Protein AF-0000000084980833 (afdb_homodimer)

Foldseek 3Di:
DEAEEEEEEACVFVVLVVVLCVVPNDDPRYHYYHPPNDVPDPLLVVVVVVVVVDDLPYAYEYEYEAPPDPNLVSVVVCVVPDVYHYDYNDHNQLVNQCVVPVVDDPVVSNVVSVVRRVVPDDDVVPVPPPVVPPPPD/DEAEEEEEEACVFVVLVVVLCVVPNDDPRYHYYYPPNDVPDDLLVVVVVVVVVDDLPYAYEYEYEAPPDPNLVSVVVCVVPDVYHYDYNDHNQLVNQCVVPVVDDPVVSNVVSVVRRVVPDDDVVPVPPPVPPPPPD

Radius of gyration: 18.12 Å; Cα contacts (8 Å, |Δi|>4): 501; chains: 2; bounding box: 42×53×38 Å

InterPro domains:
  IPR004701 Phosphotransferase system, mannose-type IIA component [PF03610] (3-111)
  IPR004701 Phosphotransferase system, mannose-type IIA component [PS51096] (1-121)
  IPR033887 PTS system mannose/sorbose specific IIA subunit [cd00006] (2-90)
  IPR036662 Phosphotransferase system, mannose-type IIA component superfamily [G3DSA:3.40.50.510] (1-136)
  IPR036662 Phosphotransferase system, mannose-type IIA component superfamily [SSF53062] (1-126)
  IPR051471 Bacterial PTS system sugar-specific components [PTHR33799] (1-129)

Solvent-accessible surface area (backbone atoms only — not comparable to full-atom values): 14495 Å² total; per-residue (Å²): 94,66,37,36,38,31,31,18,45,24,36,26,17,53,8,46,45,38,26,45,29,72,74,72,40,88,56,92,50,56,43,66,40,56,32,73,74,46,92,81,60,58,61,63,58,52,52,50,53,56,61,67,70,50,60,90,76,40,45,40,39,35,36,19,38,40,73,61,27,70,64,38,46,53,51,60,72,37,50,83,80,39,86,50,43,41,35,24,22,47,30,51,45,25,54,49,44,42,64,78,43,59,83,47,58,66,70,59,37,51,54,50,18,51,50,48,26,43,66,35,49,36,60,54,77,71,52,61,81,65,66,74,63,80,58,76,103,93,66,37,38,40,31,33,17,45,24,36,27,18,54,8,47,46,38,26,45,32,72,74,71,40,87,56,92,49,56,44,65,40,56,32,73,74,46,92,79,61,58,62,63,59,52,51,50,53,57,60,67,69,52,60,90,76,40,46,40,40,36,36,21,39,40,75,62,29,70,64,38,46,52,50,61,71,38,50,83,80,40,87,52,44,40,35,24,22,46,30,51,46,26,54,51,43,42,65,78,43,60,84,48,60,68,70,60,37,52,54,51,18,50,51,49,27,41,66,35,49,37,60,55,76,71,52,63,81,64,68,72,62,79,57,75,103

Organism: NCBI:txid883114

Structure (mmCIF, N/CA/C/O backbone):
data_AF-0000000084980833-model_v1
#
loop_
_entity.id
_entity.type
_entity.pdbx_description
1 polymer 'PTS EIIA type-4 domain-containing protein'
#
loop_
_atom_site.group_PDB
_atom_site.id
_atom_site.type_symbol
_atom_site.label_atom_id
_atom_site.label_alt_id
_atom_site.label_comp_id
_atom_site.label_asym_id
_atom_site.label_entity_id
_atom_site.label_seq_id
_atom_site.pdbx_PDB_ins_code
_atom_site.Cartn_x
_atom_site.Cartn_y
_atom_site.Cartn_z
_atom_site.occupancy
_atom_site.B_iso_or_equiv
_atom_site.auth_seq_id
_atom_site.auth_comp_id
_atom_site.auth_asym_id
_atom_site.auth_atom_id
_atom_site.pdbx_PDB_model_num
ATOM 1 N N . MET A 1 1 ? -9.047 21.422 10.906 1 94.31 1 MET A N 1
ATOM 2 C CA . MET A 1 1 ? -9.438 20.219 10.18 1 94.31 1 MET A CA 1
ATOM 3 C C . MET A 1 1 ? -8.219 19.375 9.852 1 94.31 1 MET A C 1
ATOM 5 O O . MET A 1 1 ? -7.078 19.844 9.945 1 94.31 1 MET A O 1
ATOM 9 N N . LYS A 1 2 ? -8.438 18.156 9.609 1 98.31 2 LYS A N 1
ATOM 10 C CA . LYS A 1 2 ? -7.305 17.297 9.273 1 98.31 2 LYS A CA 1
ATOM 11 C C . LYS A 1 2 ? -7.141 17.156 7.762 1 98.31 2 LYS A C 1
ATOM 13 O O . LYS A 1 2 ? -8.133 17.109 7.031 1 98.31 2 LYS A O 1
ATOM 18 N N . LYS A 1 3 ? -5.898 17.141 7.312 1 98.69 3 LYS A N 1
ATOM 19 C CA . LYS A 1 3 ? -5.504 16.906 5.926 1 98.69 3 LYS A CA 1
ATOM 20 C C . LYS A 1 3 ? -4.59 15.695 5.801 1 98.69 3 LYS A C 1
ATOM 22 O O . LYS A 1 3 ? -3.76 15.445 6.676 1 98.69 3 LYS A O 1
ATOM 27 N N . ILE A 1 4 ? -4.793 15 4.762 1 98.88 4 ILE A N 1
ATOM 28 C CA . ILE A 1 4 ? -3.939 13.852 4.477 1 98.88 4 ILE A CA 1
ATOM 29 C C . ILE A 1 4 ? -3.135 14.109 3.203 1 98.88 4 ILE A C 1
ATOM 31 O O . ILE A 1 4 ? -3.691 14.531 2.184 1 98.88 4 ILE A O 1
ATOM 35 N N . VAL A 1 5 ? -1.855 13.969 3.32 1 98.88 5 VAL A N 1
ATOM 36 C CA . VAL A 1 5 ? -0.983 14.016 2.15 1 98.88 5 VAL A CA 1
ATOM 37 C C . VAL A 1 5 ? -0.411 12.625 1.882 1 98.88 5 VAL A C 1
ATOM 39 O O . VAL A 1 5 ? 0.317 12.078 2.711 1 98.88 5 VAL A O 1
ATOM 42 N N . LEU A 1 6 ? -0.76 12.062 0.829 1 98.94 6 LEU A N 1
ATOM 43 C CA . LEU A 1 6 ? -0.255 10.773 0.365 1 98.94 6 LEU A CA 1
ATOM 44 C C . LEU A 1 6 ? 0.852 10.969 -0.667 1 98.94 6 LEU A C 1
ATOM 46 O O . LEU A 1 6 ? 0.655 11.648 -1.676 1 98.94 6 LEU A O 1
ATOM 50 N N . ALA A 1 7 ? 2.041 10.398 -0.383 1 98.94 7 ALA A N 1
ATOM 51 C CA . ALA A 1 7 ? 3.18 10.609 -1.274 1 98.94 7 ALA A CA 1
ATOM 52 C C . ALA A 1 7 ? 3.998 9.328 -1.426 1 98.94 7 ALA A C 1
ATOM 54 O O . ALA A 1 7 ? 4.152 8.562 -0.469 1 98.94 7 ALA A O 1
ATOM 55 N N . GLY A 1 8 ? 4.539 9.062 -2.531 1 98.69 8 GLY A N 1
ATOM 56 C CA . GLY A 1 8 ? 5.402 7.922 -2.801 1 98.69 8 GLY A CA 1
ATOM 57 C C . GLY A 1 8 ? 5.988 7.938 -4.199 1 98.69 8 GLY A C 1
ATOM 58 O O . GLY A 1 8 ? 5.621 8.773 -5.023 1 98.69 8 GLY A O 1
ATOM 59 N N . HIS A 1 9 ? 6.934 7.059 -4.508 1 98.69 9 HIS A N 1
ATOM 60 C CA . HIS A 1 9 ? 7.559 6.949 -5.82 1 98.69 9 HIS A CA 1
ATOM 61 C C . HIS A 1 9 ? 6.531 6.582 -6.887 1 98.69 9 HIS A C 1
ATOM 63 O O . HIS A 1 9 ? 5.539 5.906 -6.594 1 98.69 9 HIS A O 1
ATOM 69 N N . GLY A 1 10 ? 6.828 7.023 -8.117 1 98.44 10 GLY A N 1
ATOM 70 C CA . GLY A 1 10 ? 5.934 6.668 -9.211 1 98.44 10 GLY A CA 1
ATOM 71 C C . GLY A 1 10 ? 4.504 7.129 -8.984 1 98.44 10 GLY A C 1
ATOM 72 O O . GLY A 1 10 ? 4.266 8.281 -8.609 1 98.44 10 GLY A O 1
ATOM 73 N N . ASN A 1 11 ? 3.566 6.18 -9.281 1 98.75 11 ASN A N 1
ATOM 74 C CA . ASN A 1 11 ? 2.152 6.496 -9.102 1 98.75 11 ASN A CA 1
ATOM 75 C C . ASN A 1 11 ? 1.587 5.844 -7.84 1 98.75 11 ASN A C 1
ATOM 77 O O . ASN A 1 11 ? 0.416 5.465 -7.809 1 98.75 11 ASN A O 1
ATOM 81 N N . PHE A 1 12 ? 2.457 5.68 -6.867 1 98.88 12 PHE A N 1
ATOM 82 C CA . PHE A 1 12 ? 2.047 5.082 -5.602 1 98.88 12 PHE A CA 1
ATOM 83 C C . PHE A 1 12 ? 0.874 5.844 -4.996 1 98.88 12 PHE A C 1
ATOM 85 O O . PHE A 1 12 ? -0.145 5.246 -4.641 1 98.88 12 PHE A O 1
ATOM 92 N N . ALA A 1 13 ? 1.004 7.172 -4.914 1 98.94 13 ALA A N 1
ATOM 93 C CA . ALA A 1 13 ? 0.028 7.992 -4.199 1 98.94 13 ALA A CA 1
ATOM 94 C C . ALA A 1 13 ? -1.311 8.016 -4.934 1 98.94 13 ALA A C 1
ATOM 96 O O . ALA A 1 13 ? -2.344 7.664 -4.359 1 98.94 13 ALA A O 1
ATOM 97 N N . SER A 1 14 ? -1.261 8.344 -6.207 1 98.88 14 SER A N 1
ATOM 98 C CA . SER A 1 14 ? -2.502 8.422 -6.973 1 98.88 14 SER A CA 1
ATOM 99 C C . SER A 1 14 ? -3.139 7.051 -7.141 1 98.88 14 SER A C 1
ATOM 101 O O . SER A 1 14 ? -4.363 6.93 -7.18 1 98.88 14 SER A O 1
ATOM 103 N N . GLY A 1 15 ? -2.297 5.984 -7.266 1 98.88 15 GLY A N 1
ATOM 104 C CA . GLY A 1 15 ? -2.82 4.629 -7.352 1 98.88 15 GLY A CA 1
ATOM 105 C C . GLY A 1 15 ? -3.564 4.199 -6.102 1 98.88 15 GLY A C 1
ATOM 106 O O . GLY A 1 15 ? -4.684 3.691 -6.184 1 98.88 15 GLY A O 1
ATOM 107 N N . LEU A 1 16 ? -2.941 4.398 -4.977 1 98.94 16 LEU A N 1
ATOM 108 C CA . LEU A 1 16 ? -3.576 4.039 -3.713 1 98.94 16 LEU A CA 1
ATOM 109 C C . LEU A 1 16 ? -4.863 4.828 -3.506 1 98.94 16 LEU A C 1
ATOM 111 O O . LEU A 1 16 ? -5.887 4.266 -3.109 1 98.94 16 LEU A O 1
ATOM 115 N N . TYR A 1 17 ? -4.84 6.109 -3.836 1 98.94 17 TYR A N 1
ATOM 116 C CA . TYR A 1 17 ? -6.023 6.938 -3.641 1 98.94 17 TYR A CA 1
ATOM 117 C C . TYR A 1 17 ? -7.137 6.539 -4.602 1 98.94 17 TYR A C 1
ATOM 119 O O . TYR A 1 17 ? -8.32 6.598 -4.254 1 98.94 17 TYR A O 1
ATOM 127 N N . SER A 1 18 ? -6.766 6.148 -5.793 1 98.81 18 SER A N 1
ATOM 128 C CA . SER A 1 18 ? -7.793 5.715 -6.738 1 98.81 18 SER A CA 1
ATOM 129 C C . SER A 1 18 ? -8.617 4.562 -6.172 1 98.81 18 SER A C 1
ATOM 131 O O . SER A 1 18 ? -9.82 4.469 -6.422 1 98.81 18 SER A O 1
ATOM 133 N N . SER A 1 19 ? -7.988 3.633 -5.418 1 98.56 19 SER A N 1
ATOM 134 C CA . SER A 1 19 ? -8.703 2.549 -4.75 1 98.56 19 SER A CA 1
ATOM 135 C C . SER A 1 19 ? -9.648 3.088 -3.684 1 98.56 19 SER A C 1
ATOM 137 O O . SER A 1 19 ? -10.82 2.713 -3.641 1 98.56 19 SER A O 1
ATOM 139 N N . ALA A 1 20 ? -9.125 4 -2.883 1 98.75 20 ALA A N 1
ATOM 140 C CA . ALA A 1 20 ? -9.938 4.594 -1.829 1 98.75 20 ALA A CA 1
ATOM 141 C C . ALA A 1 20 ? -11.141 5.332 -2.414 1 98.75 20 ALA A C 1
ATOM 143 O O . ALA A 1 20 ? -12.242 5.281 -1.858 1 98.75 20 ALA A O 1
ATOM 144 N N . LYS A 1 21 ? -10.898 5.992 -3.535 1 98.56 21 LYS A N 1
ATOM 145 C CA . LYS A 1 21 ? -11.953 6.766 -4.188 1 98.56 21 LYS A CA 1
ATOM 146 C C . LYS A 1 21 ? -13.078 5.855 -4.672 1 98.56 21 LYS A C 1
ATOM 148 O O . LYS A 1 21 ? -14.25 6.207 -4.574 1 98.56 21 LYS A O 1
ATOM 153 N N . ILE A 1 22 ? -12.766 4.738 -5.191 1 97.75 22 ILE A N 1
ATOM 154 C CA . ILE A 1 22 ? -13.766 3.773 -5.641 1 97.75 22 ILE A CA 1
ATOM 155 C C . ILE A 1 22 ? -14.562 3.266 -4.445 1 97.75 22 ILE A C 1
ATOM 157 O O . ILE A 1 22 ? -15.781 3.104 -4.531 1 97.75 22 ILE A O 1
ATOM 161 N N . ILE A 1 23 ? -13.867 3.096 -3.352 1 97.5 23 ILE A N 1
ATOM 162 C CA . ILE A 1 23 ? -14.469 2.461 -2.186 1 97.5 23 ILE A CA 1
ATOM 163 C C . ILE A 1 23 ? -15.273 3.49 -1.396 1 97.5 23 ILE A C 1
ATOM 165 O O . ILE A 1 23 ? -16.391 3.203 -0.944 1 97.5 23 ILE A O 1
ATOM 169 N N . LEU A 1 24 ? -14.742 4.727 -1.257 1 98.19 24 LEU A N 1
ATOM 170 C CA . LEU A 1 24 ? -15.305 5.684 -0.31 1 98.19 24 LEU A CA 1
ATOM 171 C C . LEU A 1 24 ? -15.797 6.934 -1.028 1 98.19 24 LEU A C 1
ATOM 173 O O . LEU A 1 24 ? -16.469 7.773 -0.431 1 98.19 24 LEU A O 1
ATOM 177 N N . GLY A 1 25 ? -15.477 7.07 -2.258 1 98.25 25 GLY A N 1
ATOM 178 C CA . GLY A 1 25 ? -15.734 8.328 -2.936 1 98.25 25 GLY A CA 1
ATOM 179 C C . GLY A 1 25 ? -14.617 9.344 -2.764 1 98.25 25 GLY A C 1
ATOM 180 O O . GLY A 1 25 ? -13.672 9.102 -2.016 1 98.25 25 GLY A O 1
ATOM 181 N N . GLU A 1 26 ? -14.781 10.445 -3.465 1 98.25 26 GLU A N 1
ATOM 182 C CA . GLU A 1 26 ? -13.773 11.5 -3.428 1 98.25 26 GLU A CA 1
ATOM 183 C C . GLU A 1 26 ? -13.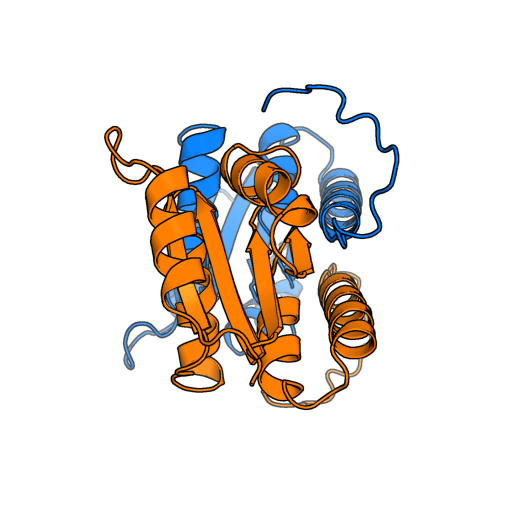688 12.133 -2.041 1 98.25 26 GLU A C 1
ATOM 185 O O . GLU A 1 26 ? -14.711 12.383 -1.4 1 98.25 26 GLU A O 1
ATOM 190 N N . GLN A 1 27 ? -12.484 12.344 -1.598 1 98.19 27 GLN A N 1
ATOM 191 C CA . GLN A 1 27 ? -12.211 13.023 -0.333 1 98.19 27 GLN A CA 1
ATOM 192 C C . GLN A 1 27 ? -11.422 14.305 -0.556 1 98.19 27 GLN A C 1
ATOM 194 O O . GLN A 1 27 ? -10.242 14.258 -0.905 1 98.19 27 GLN A O 1
ATOM 199 N N . ASN A 1 28 ? -11.945 15.422 -0.208 1 97.44 28 ASN A N 1
ATOM 200 C CA . ASN A 1 28 ? -11.336 16.703 -0.533 1 97.44 28 ASN A CA 1
ATOM 201 C C . ASN A 1 2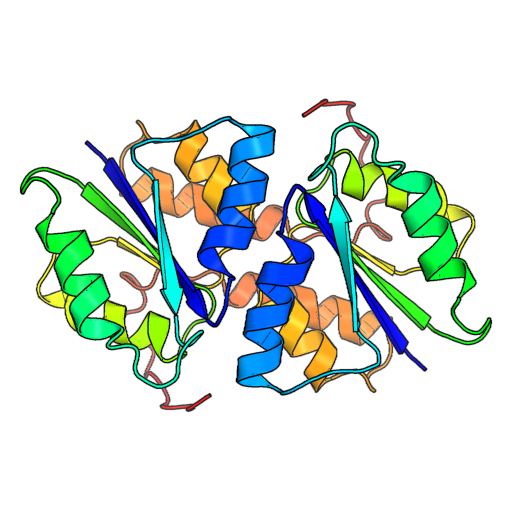8 ? -10.164 17.031 0.39 1 97.44 28 ASN A C 1
ATOM 203 O O . ASN A 1 28 ? -9.383 17.938 0.12 1 97.44 28 ASN A O 1
ATOM 207 N N . PHE A 1 29 ? -10.062 16.297 1.467 1 98.5 29 PHE A N 1
ATOM 208 C CA . PHE A 1 29 ? -8.992 16.578 2.418 1 98.5 29 PHE A CA 1
ATOM 209 C C . PHE A 1 29 ? -7.805 15.656 2.184 1 98.5 29 PHE A C 1
ATOM 211 O O . PHE A 1 29 ? -6.879 15.602 2.998 1 98.5 29 PHE A O 1
ATOM 218 N N . VAL A 1 30 ? -7.785 14.906 1.048 1 98.81 30 VAL A N 1
ATOM 219 C CA . VAL A 1 30 ? -6.668 14.039 0.673 1 98.81 30 VAL A CA 1
ATOM 220 C C . VAL A 1 30 ? -5.949 14.625 -0.542 1 98.81 30 VAL A C 1
ATOM 222 O O . VAL A 1 30 ? -6.578 14.914 -1.564 1 98.81 30 VAL A O 1
ATOM 225 N N . SER A 1 31 ? -4.656 14.844 -0.412 1 98.81 31 SER A N 1
ATOM 226 C CA . SER A 1 31 ? -3.789 15.25 -1.513 1 98.81 31 SER A CA 1
ATOM 227 C C . SER A 1 31 ? -2.803 14.148 -1.874 1 98.81 31 SER A C 1
ATOM 229 O O . SER A 1 31 ? -2.279 13.461 -0.992 1 98.81 31 SER A O 1
ATOM 231 N N . CYS A 1 32 ? -2.557 14.023 -3.125 1 98.88 32 CYS A N 1
ATOM 232 C CA . CYS A 1 32 ? -1.624 13.016 -3.604 1 98.88 32 CYS A CA 1
ATOM 233 C C . CYS A 1 32 ? -0.403 13.656 -4.25 1 98.88 32 CYS A C 1
ATOM 235 O O . CYS A 1 32 ? -0.528 14.648 -4.973 1 98.88 32 CYS A O 1
ATOM 237 N N . LEU A 1 33 ? 0.729 13.109 -3.961 1 98.81 33 LEU A N 1
ATOM 238 C CA . LEU A 1 33 ? 1.976 13.516 -4.605 1 98.81 33 LEU A CA 1
ATOM 239 C C . LEU A 1 33 ? 2.713 12.305 -5.168 1 98.81 33 LEU A C 1
ATOM 241 O O . LEU A 1 33 ? 3.361 11.562 -4.422 1 98.81 33 LEU A O 1
ATOM 245 N N . ASP A 1 34 ? 2.635 12.109 -6.473 1 98.75 34 ASP A N 1
ATOM 246 C CA . ASP A 1 34 ? 3.434 11.109 -7.18 1 98.75 34 ASP A CA 1
ATOM 247 C C . ASP A 1 34 ? 4.852 11.617 -7.426 1 98.75 34 ASP A C 1
ATOM 249 O O . ASP A 1 34 ? 5.043 12.688 -8.008 1 98.75 34 ASP A O 1
ATOM 253 N N . CYS A 1 35 ? 5.859 10.867 -7.02 1 98.56 35 CYS A N 1
ATOM 254 C CA . CYS A 1 35 ? 7.223 11.383 -7.012 1 98.56 35 CYS A CA 1
ATOM 255 C C . CYS A 1 35 ? 8.094 10.641 -8.016 1 98.56 35 CYS A C 1
ATOM 257 O O . CYS A 1 35 ? 7.949 9.43 -8.195 1 98.56 35 CYS A O 1
ATOM 259 N N . TYR A 1 36 ? 8.938 11.383 -8.695 1 97.5 36 TYR A N 1
ATOM 260 C CA . TYR A 1 36 ? 9.992 10.891 -9.57 1 97.5 36 TYR A CA 1
ATOM 261 C C . TYR A 1 36 ? 9.398 10.203 -10.797 1 97.5 36 TYR A C 1
ATOM 263 O O . TYR A 1 36 ? 9.969 9.234 -11.312 1 97.5 36 TYR A O 1
ATOM 271 N N . VAL A 1 37 ? 8.211 10.586 -11.133 1 96.25 37 VAL A N 1
ATOM 272 C CA . VAL A 1 37 ? 7.629 10.156 -12.398 1 96.25 37 VAL A CA 1
ATOM 273 C C . VAL A 1 37 ? 8.375 10.797 -13.562 1 96.25 37 VAL A C 1
ATOM 275 O O . VAL A 1 37 ? 8.5 10.203 -14.641 1 96.25 37 VAL A O 1
ATOM 278 N N . ASN A 1 38 ? 8.82 12.031 -13.25 1 90.94 38 ASN A N 1
ATOM 279 C CA . ASN A 1 38 ? 9.711 12.758 -14.148 1 90.94 38 ASN A CA 1
ATOM 280 C C . ASN A 1 38 ? 11.023 13.117 -13.469 1 90.94 38 ASN A C 1
ATOM 282 O O . ASN A 1 38 ? 11.047 13.438 -12.281 1 90.94 38 ASN A O 1
ATOM 286 N N . GLN A 1 39 ? 12.109 13.008 -14.188 1 84.94 39 GLN A N 1
ATOM 287 C CA . GLN A 1 39 ? 13.445 13.195 -13.648 1 84.94 39 GLN A CA 1
ATOM 288 C C . GLN A 1 39 ? 13.641 14.625 -13.141 1 84.94 39 GLN A C 1
ATOM 290 O O . GLN A 1 39 ? 14.438 14.867 -12.234 1 84.94 39 GLN A O 1
ATOM 295 N N . GLU A 1 40 ? 12.914 15.516 -13.531 1 92.62 40 GLU A N 1
ATOM 296 C CA . GLU A 1 40 ? 13.133 16.922 -13.203 1 92.62 40 GLU A CA 1
ATOM 297 C C . GLU A 1 40 ? 12.242 17.359 -12.047 1 92.62 40 GLU A C 1
ATOM 299 O O . GLU A 1 40 ? 12.297 18.516 -11.617 1 92.62 40 GLU A O 1
ATOM 304 N N . GLN A 1 41 ? 11.633 16.469 -11.531 1 96.31 41 GLN A N 1
ATOM 305 C CA . GLN A 1 41 ? 10.688 16.812 -10.477 1 96.31 41 GLN A CA 1
ATOM 306 C C . GLN A 1 41 ? 11.422 17.297 -9.227 1 96.31 41 GLN A C 1
ATOM 308 O O . GLN A 1 41 ? 12.391 16.672 -8.797 1 96.31 41 GLN A O 1
ATOM 313 N N . ASP A 1 42 ? 11.023 18.453 -8.641 1 97.25 42 ASP A N 1
ATOM 314 C CA . ASP A 1 42 ? 11.5 18.938 -7.348 1 97.25 42 ASP A CA 1
ATOM 315 C C . ASP A 1 42 ? 10.547 18.531 -6.223 1 97.25 42 ASP A C 1
ATOM 317 O O . ASP A 1 42 ? 9.672 19.312 -5.832 1 97.25 42 ASP A O 1
ATOM 321 N N . VAL A 1 43 ? 10.773 17.375 -5.699 1 97.56 43 VAL A N 1
ATOM 322 C CA . VAL A 1 43 ? 9.875 16.734 -4.742 1 97.56 43 VAL A CA 1
ATOM 323 C C . VAL A 1 43 ? 9.789 17.578 -3.473 1 97.56 43 VAL A C 1
ATOM 325 O O . VAL A 1 43 ? 8.695 17.812 -2.951 1 97.56 43 VAL A O 1
ATOM 328 N N . GLU A 1 44 ? 10.875 18.094 -2.971 1 96.81 44 GLU A N 1
ATOM 329 C CA . GLU A 1 44 ? 10.883 18.875 -1.743 1 96.81 44 GLU A CA 1
ATOM 330 C C . GLU A 1 44 ? 10.055 20.141 -1.896 1 96.81 44 GLU A C 1
ATOM 332 O O . GLU A 1 44 ? 9.297 20.516 -0.993 1 96.81 44 GLU A O 1
ATOM 337 N N . LYS A 1 45 ? 10.227 20.797 -3.025 1 97.19 45 LYS A N 1
ATOM 338 C CA . LYS A 1 45 ? 9.445 22.016 -3.283 1 97.19 45 LYS A CA 1
ATOM 339 C C . LYS A 1 45 ? 7.953 21.688 -3.355 1 97.19 45 LYS A C 1
ATOM 341 O O . LYS A 1 45 ? 7.129 22.438 -2.828 1 97.19 45 LYS A O 1
ATOM 346 N N . GLU A 1 46 ? 7.617 20.625 -4.02 1 98 46 GLU A N 1
ATOM 347 C CA . GLU A 1 46 ? 6.211 20.25 -4.156 1 98 46 GLU A CA 1
ATOM 348 C C . GLU A 1 46 ? 5.598 19.922 -2.799 1 98 46 GLU A C 1
ATOM 350 O O . GLU A 1 46 ? 4.441 20.266 -2.533 1 98 46 GLU A O 1
ATOM 355 N N . ILE A 1 47 ? 6.328 19.25 -1.957 1 98 47 ILE A N 1
ATOM 356 C CA . ILE A 1 47 ? 5.871 18.953 -0.601 1 98 47 ILE A CA 1
ATOM 357 C C . ILE A 1 47 ? 5.605 20.266 0.142 1 98 47 ILE A C 1
ATOM 359 O O . ILE A 1 47 ? 4.539 20.438 0.742 1 98 47 ILE A O 1
ATOM 363 N N . SER A 1 48 ? 6.586 21.188 0.058 1 96.38 48 SER A N 1
ATOM 364 C CA . SER A 1 48 ? 6.438 22.484 0.719 1 96.38 48 SER A CA 1
ATOM 365 C C . SER A 1 48 ? 5.199 23.219 0.218 1 96.38 48 SER A C 1
ATOM 367 O O . SER A 1 48 ? 4.441 23.781 1.011 1 96.38 48 SER A O 1
ATOM 369 N N . ASP A 1 49 ? 5.023 23.172 -1.117 1 97.81 49 ASP A N 1
ATOM 370 C CA . ASP A 1 49 ? 3.879 23.859 -1.719 1 97.81 49 ASP A CA 1
ATOM 371 C C . ASP A 1 49 ? 2.564 23.297 -1.18 1 97.81 49 ASP A C 1
ATOM 373 O O . ASP A 1 49 ? 1.644 24.047 -0.868 1 97.81 49 ASP A O 1
ATOM 377 N N . ILE A 1 50 ? 2.43 21.984 -1.034 1 98.06 50 ILE A N 1
ATOM 378 C CA . ILE A 1 50 ? 1.214 21.344 -0.543 1 98.06 50 ILE A CA 1
ATOM 379 C C . ILE A 1 50 ? 0.983 21.734 0.917 1 98.06 50 ILE A C 1
ATOM 381 O O . ILE A 1 50 ? -0.106 22.172 1.282 1 98.06 50 ILE A O 1
ATOM 385 N N . LEU A 1 51 ? 2.014 21.609 1.697 1 97.19 51 LEU A N 1
ATOM 386 C CA . LEU A 1 51 ? 1.884 21.875 3.127 1 97.19 51 LEU A CA 1
ATOM 387 C C . LEU A 1 51 ? 1.547 23.328 3.383 1 97.19 51 LEU A C 1
ATOM 389 O O . LEU A 1 51 ? 0.762 23.641 4.281 1 97.19 51 LEU A O 1
ATOM 393 N N . ASP A 1 52 ? 2.105 24.203 2.588 1 96.25 52 ASP A N 1
ATOM 394 C CA . ASP A 1 52 ? 1.9 25.641 2.758 1 96.25 52 ASP A CA 1
ATOM 395 C C . ASP A 1 52 ? 0.501 26.062 2.307 1 96.25 52 ASP A C 1
ATOM 397 O O . ASP A 1 52 ? 0.043 27.156 2.613 1 96.25 52 ASP A O 1
ATOM 401 N N . SER A 1 53 ? -0.105 25.203 1.534 1 97.31 53 SER A N 1
ATOM 402 C CA . SER A 1 53 ? -1.437 25.531 1.035 1 97.31 53 SER A CA 1
ATOM 403 C C . SER A 1 53 ? -2.502 25.281 2.096 1 97.31 53 SER A C 1
ATOM 405 O O . SER A 1 53 ? -3.646 25.719 1.949 1 97.31 53 SER A O 1
ATOM 407 N N . PHE A 1 54 ? -2.197 24.578 3.197 1 97.19 54 PHE A N 1
ATOM 408 C CA . PHE A 1 54 ? -3.158 24.266 4.25 1 97.19 54 PHE A CA 1
ATOM 409 C C . PHE A 1 54 ? -3.236 25.406 5.262 1 97.19 54 PHE A C 1
ATOM 411 O O . PHE A 1 54 ? -2.32 26.219 5.355 1 97.19 54 PHE A O 1
ATOM 418 N N . ASP A 1 55 ? -4.355 25.422 6.004 1 95.94 55 ASP A N 1
ATOM 419 C CA . ASP A 1 55 ? -4.516 26.422 7.059 1 95.94 55 ASP A CA 1
ATOM 420 C C . ASP A 1 55 ? -3.586 26.141 8.234 1 95.94 55 ASP A C 1
ATOM 422 O O . ASP A 1 55 ? -3.303 24.969 8.539 1 95.94 55 ASP A O 1
ATOM 426 N N . GLU A 1 56 ? -3.238 27.141 8.891 1 92.5 56 GLU A N 1
ATOM 427 C CA . GLU A 1 56 ? -2.311 27.016 10.016 1 92.5 56 GLU A CA 1
ATOM 428 C C . GLU A 1 56 ? -2.877 26.125 11.109 1 92.5 56 GLU A C 1
ATOM 430 O O . GLU A 1 56 ? -2.123 25.5 11.859 1 92.5 56 GLU A O 1
ATOM 435 N N . ASN A 1 57 ? -4.164 26.047 11.188 1 94.94 57 ASN A N 1
ATOM 436 C CA . ASN A 1 57 ? -4.793 25.297 12.266 1 94.94 57 ASN A CA 1
ATOM 437 C C . ASN A 1 57 ? -5.09 23.859 11.836 1 94.94 57 ASN A C 1
ATOM 439 O O . ASN A 1 57 ? -5.562 23.047 12.641 1 94.94 57 ASN A O 1
ATOM 443 N N . ASP A 1 58 ? -4.742 23.516 10.594 1 97.19 58 ASP A N 1
ATOM 444 C CA . ASP A 1 58 ? -4.965 22.141 10.133 1 97.19 58 ASP A CA 1
ATOM 445 C C . ASP A 1 58 ? -3.979 21.172 10.781 1 97.19 58 ASP A C 1
ATOM 447 O O . ASP A 1 58 ? -2.801 21.5 10.945 1 97.19 58 ASP A O 1
ATOM 451 N N . GLU A 1 59 ? -4.504 20.031 11.18 1 97.94 59 GLU A N 1
ATOM 452 C CA . GLU A 1 59 ? -3.637 18.906 11.508 1 97.94 59 GLU A CA 1
ATOM 453 C C . GLU A 1 59 ? -3.307 18.094 10.266 1 97.94 59 GLU A C 1
ATOM 455 O O . GLU A 1 59 ? -4.203 17.703 9.516 1 97.94 59 GLU A O 1
ATOM 460 N N . ILE A 1 60 ? -1.984 17.875 10.062 1 98.31 60 ILE A N 1
ATOM 461 C CA . ILE A 1 60 ? -1.565 17.281 8.797 1 98.31 60 ILE A CA 1
ATOM 462 C C . ILE A 1 60 ? -0.987 15.891 9.055 1 98.31 60 ILE A C 1
ATOM 464 O O . ILE A 1 60 ? -0.103 15.727 9.906 1 98.31 60 ILE A O 1
ATOM 468 N N . ILE A 1 61 ? -1.523 14.914 8.359 1 98.81 61 ILE A N 1
ATOM 469 C CA . ILE A 1 61 ? -1.002 13.555 8.367 1 98.81 61 ILE A CA 1
ATOM 470 C C . ILE A 1 61 ? -0.401 13.219 7.008 1 98.81 61 ILE A C 1
ATOM 472 O O . ILE A 1 61 ? -1.104 13.227 5.992 1 98.81 61 ILE A O 1
ATOM 476 N N . CYS A 1 62 ? 0.876 12.953 6.992 1 98.88 62 CYS A N 1
ATOM 477 C CA . CYS A 1 62 ? 1.579 12.57 5.77 1 98.88 62 CYS A CA 1
ATOM 478 C C . CYS A 1 62 ? 1.841 11.07 5.734 1 98.88 62 CYS A C 1
ATOM 480 O O . CYS A 1 62 ? 2.297 10.492 6.719 1 98.88 62 CYS A O 1
ATOM 482 N N . LEU A 1 63 ? 1.512 10.477 4.637 1 98.94 63 LEU A N 1
ATOM 483 C CA . LEU A 1 63 ? 1.656 9.047 4.391 1 98.94 63 LEU A CA 1
ATOM 484 C C . LEU A 1 63 ? 2.645 8.781 3.26 1 98.94 63 LEU A C 1
ATOM 486 O O . LEU A 1 63 ? 2.49 9.32 2.16 1 98.94 63 LEU A O 1
ATOM 490 N N . THR A 1 64 ? 3.668 7.914 3.537 1 98.88 64 THR A N 1
ATOM 491 C CA . THR A 1 64 ? 4.648 7.633 2.494 1 98.88 64 THR A CA 1
ATOM 492 C C . THR A 1 64 ? 4.758 6.133 2.242 1 98.88 64 THR A C 1
ATOM 494 O O . THR A 1 64 ? 4.211 5.328 3.002 1 98.88 64 THR A O 1
ATOM 497 N N . ASP A 1 65 ? 5.512 5.785 1.188 1 98.69 65 ASP A N 1
ATOM 498 C CA . ASP A 1 65 ? 5.547 4.41 0.696 1 98.69 65 ASP A CA 1
ATOM 499 C C . ASP A 1 65 ? 6.562 3.576 1.474 1 98.69 65 ASP A C 1
ATOM 501 O O . ASP A 1 65 ? 6.262 2.455 1.89 1 98.69 65 ASP A O 1
ATOM 505 N N . LEU A 1 66 ? 7.664 4.094 1.729 1 97 66 LEU A N 1
ATOM 506 C CA . LEU A 1 66 ? 8.703 3.273 2.344 1 97 66 LEU A CA 1
ATOM 507 C C . LEU A 1 66 ? 9.609 4.121 3.227 1 97 66 LEU A C 1
ATOM 509 O O . LEU A 1 66 ? 10 5.227 2.846 1 97 66 LEU A O 1
ATOM 513 N N . PHE A 1 67 ? 9.953 3.578 4.348 1 96.75 67 PHE A N 1
ATOM 514 C CA . PHE A 1 67 ? 10.891 4.227 5.258 1 96.75 67 PHE A CA 1
ATOM 515 C C . PHE A 1 67 ? 12.297 4.238 4.668 1 96.75 67 PHE A C 1
ATOM 517 O O . PHE A 1 67 ? 12.742 3.244 4.094 1 96.75 67 PHE A O 1
ATOM 524 N N . GLY A 1 68 ? 12.977 5.359 4.82 1 94.69 68 GLY A N 1
ATOM 525 C CA . GLY A 1 68 ? 14.336 5.473 4.332 1 94.69 68 GLY A CA 1
ATOM 526 C C . GLY A 1 68 ? 14.414 5.82 2.857 1 94.69 68 GLY A C 1
ATOM 527 O O . GLY A 1 68 ? 15.5 6.062 2.328 1 94.69 68 GLY A O 1
ATOM 528 N N . GLY A 1 69 ? 13.297 5.805 2.148 1 95.5 69 GLY A N 1
ATOM 529 C CA . GLY A 1 69 ? 13.266 6.281 0.773 1 95.5 69 GLY A CA 1
ATOM 530 C C . GLY A 1 69 ? 13.406 7.789 0.66 1 95.5 69 GLY A C 1
ATOM 531 O O . GLY A 1 69 ? 13.164 8.516 1.627 1 95.5 69 GLY A O 1
ATOM 532 N N . SER A 1 70 ? 13.672 8.234 -0.539 1 95.69 70 SER A N 1
ATOM 533 C CA . SER A 1 70 ? 13.883 9.656 -0.767 1 95.69 70 SER A CA 1
ATOM 534 C C . SER A 1 70 ? 12.633 10.469 -0.43 1 95.69 70 SER A C 1
ATOM 536 O O . SER A 1 70 ? 12.734 11.562 0.125 1 95.69 70 SER A O 1
ATOM 538 N N . VAL A 1 71 ? 11.516 9.961 -0.699 1 97.88 71 VAL A N 1
ATOM 539 C CA . VAL A 1 71 ? 10.258 10.656 -0.436 1 97.88 71 VAL A CA 1
ATOM 540 C C . VAL A 1 71 ? 10.047 10.789 1.07 1 97.88 71 VAL A C 1
ATOM 542 O O . VAL A 1 71 ? 9.781 11.883 1.571 1 97.88 71 VAL A O 1
ATOM 545 N N . ASN A 1 72 ? 10.133 9.664 1.775 1 97.81 72 ASN A N 1
ATOM 546 C CA . ASN A 1 72 ? 9.992 9.711 3.227 1 97.81 72 ASN A CA 1
ATOM 547 C C . ASN A 1 72 ? 11.023 10.641 3.857 1 97.81 72 ASN A C 1
ATOM 549 O O . ASN A 1 72 ? 10.703 11.406 4.766 1 97.81 72 ASN A O 1
ATOM 553 N N . ASN A 1 73 ? 12.242 10.578 3.34 1 96.62 73 ASN A N 1
ATOM 554 C CA . ASN A 1 73 ? 13.32 11.414 3.871 1 96.62 73 ASN A CA 1
ATOM 555 C C . ASN A 1 73 ? 13.016 12.898 3.691 1 96.62 73 ASN A C 1
ATOM 557 O O . ASN A 1 73 ? 13.383 13.719 4.539 1 96.62 73 ASN A O 1
ATOM 561 N N . ALA A 1 74 ? 12.445 13.219 2.604 1 96.94 74 ALA A N 1
ATOM 562 C CA . ALA A 1 74 ? 12.062 14.609 2.373 1 96.94 74 ALA A CA 1
ATOM 563 C C . ALA A 1 74 ? 11.102 15.102 3.453 1 96.94 74 ALA A C 1
ATOM 565 O O . ALA A 1 74 ? 11.219 16.234 3.934 1 96.94 74 ALA A O 1
ATOM 566 N N . PHE A 1 75 ? 10.141 14.281 3.883 1 97.5 75 PHE A N 1
ATOM 567 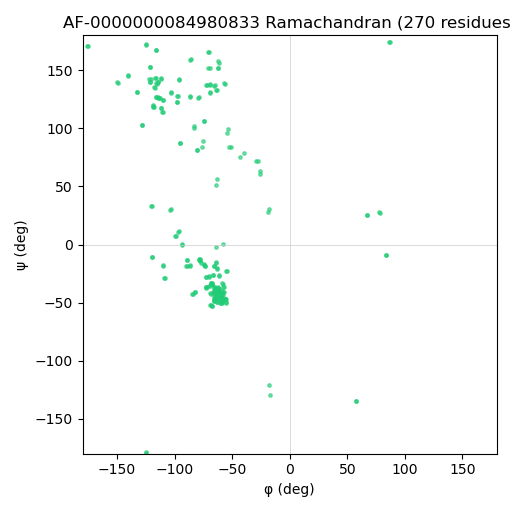C CA . PHE A 1 75 ? 9.211 14.641 4.945 1 97.5 75 PHE A CA 1
ATOM 568 C C . PHE A 1 75 ? 9.914 14.656 6.297 1 97.5 75 PHE A C 1
ATOM 570 O O . PHE A 1 75 ? 9.602 15.484 7.152 1 97.5 75 PHE A O 1
ATOM 577 N N . MET A 1 76 ? 10.844 13.711 6.477 1 95.81 76 MET A N 1
ATOM 578 C CA . MET A 1 76 ? 11.586 13.625 7.73 1 95.81 76 MET A CA 1
ATOM 579 C C . MET A 1 76 ? 12.32 14.938 8.016 1 95.81 76 MET A C 1
ATOM 581 O O . MET A 1 76 ? 12.461 15.328 9.172 1 95.81 76 MET A O 1
ATOM 585 N N . LYS A 1 77 ? 12.742 15.547 6.953 1 94.19 77 LYS A N 1
ATOM 586 C CA . LYS A 1 77 ? 13.461 16.812 7.094 1 94.19 77 LYS A CA 1
ATOM 587 C C . LYS A 1 77 ? 12.555 17.906 7.648 1 94.19 77 LYS A C 1
ATOM 589 O O . LYS A 1 77 ? 13.039 18.906 8.188 1 94.19 77 LYS A O 1
ATOM 594 N N . ILE A 1 78 ? 11.297 17.656 7.535 1 93.19 78 ILE A N 1
ATOM 595 C CA . ILE A 1 78 ? 10.383 18.75 7.832 1 93.19 78 ILE A CA 1
ATOM 596 C C . ILE A 1 78 ? 9.641 18.469 9.133 1 93.19 78 ILE A C 1
ATOM 598 O O . ILE A 1 78 ? 8.992 19.359 9.695 1 93.19 78 ILE A O 1
ATOM 602 N N . ILE A 1 79 ? 9.562 17.203 9.719 1 88.81 79 ILE A N 1
ATOM 603 C CA . ILE A 1 79 ? 8.82 16.828 10.906 1 88.81 79 ILE A CA 1
ATOM 604 C C . ILE A 1 79 ? 9.227 17.703 12.078 1 88.81 79 ILE A C 1
ATOM 606 O O . ILE A 1 79 ? 8.414 18.016 12.953 1 88.81 79 ILE A O 1
ATOM 610 N N . GLY A 1 80 ? 10.414 18.328 12.086 1 79.75 80 GLY A N 1
ATOM 611 C CA . GLY A 1 80 ? 10.906 19.141 13.18 1 79.75 80 GLY A CA 1
ATOM 612 C C . GLY A 1 80 ? 10.508 20.609 13.055 1 79.75 80 GLY A C 1
ATOM 613 O O . GLY A 1 80 ? 10.484 21.328 14.047 1 79.75 80 GLY A O 1
ATOM 614 N N . THR A 1 81 ? 10.133 21.047 11.898 1 84.31 81 THR A N 1
ATOM 615 C CA . THR A 1 81 ? 9.852 22.453 11.656 1 84.31 81 THR A CA 1
ATOM 616 C C . THR A 1 81 ? 8.359 22.688 11.477 1 84.31 81 THR A C 1
ATOM 618 O O . THR A 1 81 ? 7.859 23.781 11.773 1 84.31 81 THR A O 1
ATOM 621 N N . LYS A 1 82 ? 7.738 21.672 10.992 1 88.5 82 LYS A N 1
ATOM 622 C CA . LYS A 1 82 ? 6.285 21.719 10.859 1 88.5 82 LYS A CA 1
ATOM 623 C C . LYS A 1 82 ? 5.625 20.656 11.742 1 88.5 82 LYS A C 1
ATOM 625 O O . LYS A 1 82 ? 6.195 19.594 11.984 1 88.5 82 LYS A O 1
ATOM 630 N N . ASP A 1 83 ? 4.477 21.078 12.273 1 91.88 83 ASP A N 1
ATOM 631 C CA . ASP A 1 83 ? 3.734 20.125 13.094 1 91.88 83 ASP A CA 1
ATOM 632 C C . ASP A 1 83 ? 2.938 19.156 12.227 1 91.88 83 ASP A C 1
ATOM 634 O O . ASP A 1 83 ? 1.753 19.375 11.969 1 91.88 83 ASP A O 1
ATOM 638 N N . ILE A 1 84 ? 3.637 18.109 11.727 1 97.06 84 ILE A N 1
ATOM 639 C CA . ILE A 1 84 ? 2.977 17.094 10.914 1 97.06 84 ILE A CA 1
ATOM 640 C C . ILE A 1 84 ? 3.15 15.711 11.555 1 97.06 84 ILE A C 1
ATOM 642 O O . ILE A 1 84 ? 4.094 15.492 12.32 1 97.06 84 ILE A O 1
ATOM 646 N N . LYS A 1 85 ? 2.223 14.844 11.305 1 98 85 LYS A N 1
ATOM 647 C CA . LYS A 1 85 ? 2.352 13.414 11.586 1 98 85 LYS A CA 1
ATOM 648 C C . LYS A 1 85 ? 2.77 12.648 10.336 1 98 85 LYS A C 1
ATOM 650 O O . LYS A 1 85 ? 2.217 12.867 9.25 1 98 85 LYS A O 1
ATOM 655 N N . LEU A 1 86 ? 3.818 11.867 10.492 1 98.44 86 LEU A N 1
ATOM 656 C CA . LEU A 1 86 ? 4.359 11.133 9.352 1 98.44 86 LEU A CA 1
ATOM 657 C C . LEU A 1 86 ? 4.297 9.633 9.594 1 98.44 86 LEU A C 1
ATOM 659 O O . LEU A 1 86 ? 4.816 9.133 10.594 1 98.44 86 LEU A O 1
ATOM 663 N N . ILE A 1 87 ? 3.547 8.93 8.711 1 98.69 87 ILE A N 1
ATOM 664 C CA . ILE A 1 87 ? 3.449 7.477 8.734 1 98.69 87 ILE A CA 1
ATOM 665 C C . ILE A 1 87 ? 4.016 6.898 7.438 1 98.69 87 ILE A C 1
ATOM 667 O O . ILE A 1 87 ? 3.76 7.43 6.352 1 98.69 87 ILE A O 1
ATOM 671 N N . THR A 1 88 ? 4.859 5.82 7.539 1 98.69 88 THR A N 1
ATOM 672 C CA . THR A 1 88 ? 5.406 5.172 6.352 1 98.69 88 THR A CA 1
ATOM 673 C C . THR A 1 88 ? 4.91 3.732 6.246 1 98.69 88 THR A C 1
ATOM 675 O O . THR A 1 88 ? 4.285 3.215 7.172 1 98.69 88 THR A O 1
ATOM 678 N N . GLY A 1 89 ? 5.152 3.111 5.023 1 98.75 89 GLY A N 1
ATOM 679 C CA . GLY A 1 89 ? 4.695 1.75 4.797 1 98.75 89 GLY A CA 1
ATOM 680 C C . GLY A 1 89 ? 3.217 1.664 4.477 1 98.75 89 GLY A C 1
ATOM 681 O O . GLY A 1 89 ? 2.592 0.621 4.684 1 98.75 89 GLY A O 1
ATOM 682 N N . THR A 1 90 ? 2.678 2.664 3.941 1 98.88 90 THR A N 1
ATOM 683 C CA . THR A 1 90 ? 1.241 2.867 3.799 1 98.88 90 THR A CA 1
ATOM 684 C C . THR A 1 90 ? 0.63 1.801 2.896 1 98.8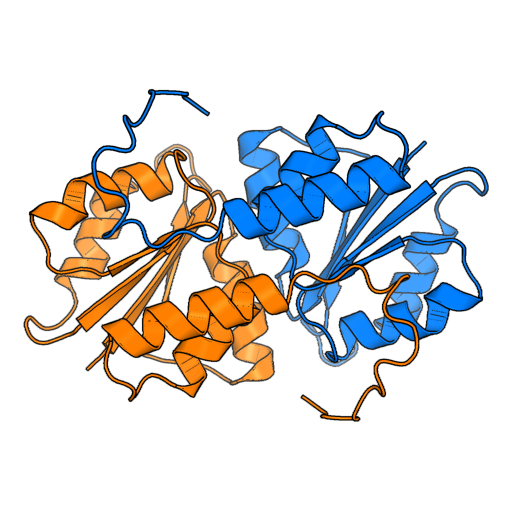8 90 THR A C 1
ATOM 686 O O . THR A 1 90 ? 1.202 1.455 1.859 1 98.88 90 THR A O 1
ATOM 689 N N . ASN A 1 91 ? -0.442 1.261 3.344 1 98.94 91 ASN A N 1
ATOM 690 C CA . ASN A 1 91 ? -1.308 0.438 2.506 1 98.94 91 ASN A CA 1
ATOM 691 C C . ASN A 1 91 ? -2.742 0.957 2.504 1 98.94 91 ASN A C 1
ATOM 693 O O . ASN A 1 91 ? -3.02 2.031 3.037 1 98.94 91 ASN A O 1
ATOM 697 N N . LEU A 1 92 ? -3.621 0.283 1.807 1 98.94 92 LEU A N 1
ATOM 698 C CA . LEU A 1 92 ? -4.977 0.787 1.625 1 98.94 92 LEU A CA 1
ATOM 699 C C . LEU A 1 92 ? -5.742 0.782 2.945 1 98.94 92 LEU A C 1
ATOM 701 O O . LEU A 1 92 ? -6.555 1.674 3.201 1 98.94 92 LEU A O 1
ATOM 705 N N . TYR A 1 93 ? -5.516 -0.169 3.865 1 98.81 93 TYR A N 1
ATOM 706 C CA . TYR A 1 93 ? -6.168 -0.231 5.168 1 98.81 93 TYR A CA 1
ATOM 707 C C . TYR A 1 93 ? -5.883 1.025 5.98 1 98.81 93 TYR A C 1
ATOM 709 O O . TYR A 1 93 ? -6.785 1.586 6.605 1 98.81 93 TYR A O 1
ATOM 717 N N . LEU A 1 94 ? -4.625 1.421 5.941 1 98.94 94 LEU A N 1
ATOM 718 C CA . LEU A 1 94 ? -4.234 2.619 6.676 1 98.94 94 LEU A CA 1
ATOM 719 C C . LEU A 1 94 ? -5.012 3.836 6.184 1 98.94 94 LEU A C 1
ATOM 721 O O . LEU A 1 94 ? -5.613 4.559 6.98 1 98.94 94 LEU A O 1
ATOM 725 N N . LEU A 1 95 ? -5 4.016 4.855 1 98.94 95 LEU A N 1
ATOM 726 C CA . LEU A 1 95 ? -5.637 5.184 4.254 1 98.94 95 LEU A CA 1
ATOM 727 C C . LEU A 1 95 ? -7.137 5.188 4.527 1 98.94 95 LEU A C 1
ATOM 729 O O . LEU A 1 95 ? -7.695 6.203 4.941 1 98.94 95 LEU A O 1
ATOM 733 N N . ILE A 1 96 ? -7.789 4.035 4.32 1 98.88 96 ILE A N 1
ATOM 734 C CA . ILE A 1 96 ? -9.234 3.947 4.484 1 98.88 96 ILE A CA 1
ATOM 735 C C . ILE A 1 96 ? -9.602 4.203 5.945 1 98.88 96 ILE A C 1
ATOM 737 O O . ILE A 1 96 ? -10.562 4.926 6.234 1 98.88 96 ILE A O 1
ATOM 741 N N . TYR A 1 97 ? -8.828 3.633 6.855 1 98.88 97 TYR A N 1
ATOM 742 C CA . TYR A 1 97 ? -9.125 3.84 8.273 1 98.88 97 TYR A CA 1
ATOM 743 C C . TYR A 1 97 ? -9 5.312 8.641 1 98.88 97 TYR A C 1
ATOM 745 O O . TYR A 1 97 ? -9.836 5.844 9.375 1 98.88 97 TYR A O 1
ATOM 753 N N . LEU A 1 98 ? -7.938 5.961 8.188 1 98.94 98 LEU A N 1
ATOM 754 C CA . LEU A 1 98 ? -7.754 7.387 8.445 1 98.94 98 LEU A CA 1
ATOM 755 C C . LEU A 1 98 ? -8.953 8.188 7.957 1 98.94 98 LEU A C 1
ATOM 757 O O . LEU A 1 98 ? -9.484 9.039 8.68 1 98.94 98 LEU A O 1
ATOM 761 N N . ILE A 1 99 ? -9.391 7.883 6.719 1 98.88 99 ILE A N 1
ATOM 762 C CA . ILE A 1 99 ? -10.469 8.641 6.102 1 98.88 99 ILE A CA 1
ATOM 763 C C . ILE A 1 99 ? -11.766 8.422 6.887 1 98.88 99 ILE A C 1
ATOM 765 O O . ILE A 1 99 ? -12.453 9.383 7.23 1 98.88 99 ILE A O 1
ATOM 769 N N . LEU A 1 100 ? -12.055 7.184 7.254 1 98.75 100 LEU A N 1
ATOM 770 C CA . LEU A 1 100 ? -13.312 6.836 7.898 1 98.75 100 LEU A CA 1
ATOM 771 C C . LEU A 1 100 ? -13.375 7.398 9.312 1 98.75 100 LEU A C 1
ATOM 773 O O . LEU A 1 100 ? -14.461 7.676 9.828 1 98.75 100 LEU A O 1
ATOM 777 N N . ASN A 1 101 ? -12.25 7.582 9.945 1 98.69 101 ASN A N 1
ATOM 778 C CA . ASN A 1 101 ? -12.219 7.992 11.344 1 98.69 101 ASN A CA 1
ATOM 779 C C . ASN A 1 101 ? -11.492 9.328 11.516 1 98.69 101 ASN A C 1
ATOM 781 O O . ASN A 1 101 ? -10.859 9.562 12.547 1 98.69 101 ASN A O 1
ATOM 785 N N . ILE A 1 102 ? -11.625 10.188 10.523 1 98.56 102 ILE A N 1
ATOM 786 C CA . ILE A 1 102 ? -10.836 11.406 10.414 1 98.56 102 ILE A CA 1
ATOM 787 C C . ILE A 1 102 ? -11.156 12.336 11.586 1 98.56 102 ILE A C 1
ATOM 789 O O . ILE A 1 102 ? -10.367 13.219 11.922 1 98.56 102 ILE A O 1
ATOM 793 N N . GLU A 1 103 ? -12.242 12.117 12.312 1 98.06 103 GLU A N 1
ATOM 794 C CA . GLU A 1 103 ? -12.672 13.008 13.383 1 98.06 103 GLU A CA 1
ATOM 795 C C . GLU A 1 103 ? -12.047 12.617 14.719 1 98.06 103 GLU A C 1
ATOM 797 O O . GLU A 1 103 ? -12.109 13.383 15.688 1 98.06 103 GLU A O 1
ATOM 802 N N . MET A 1 104 ? -11.477 11.461 14.805 1 98.31 104 MET A N 1
ATOM 803 C CA . MET A 1 104 ? -10.828 11.016 16.031 1 98.31 104 MET A CA 1
ATOM 804 C C . MET A 1 104 ? -9.664 11.93 16.406 1 98.31 104 MET A C 1
ATOM 806 O O . MET A 1 104 ? -9.148 12.656 15.547 1 98.31 104 MET A O 1
ATOM 810 N N . GLU A 1 105 ? -9.336 11.922 17.672 1 98.38 105 GLU A N 1
ATOM 811 C CA . GLU A 1 105 ? -8.109 12.586 18.094 1 98.38 105 GLU A CA 1
ATOM 812 C C . GLU A 1 105 ? -6.898 12.047 17.359 1 98.38 105 GLU A C 1
ATOM 814 O O . GLU A 1 105 ? -6.793 10.836 17.125 1 98.38 105 GLU A O 1
ATOM 819 N N . ILE A 1 106 ? -5.969 12.93 16.938 1 98 106 ILE A N 1
ATOM 820 C CA . ILE A 1 106 ? -5 12.641 15.891 1 98 106 ILE A CA 1
ATOM 821 C C . ILE A 1 106 ? -4.055 11.531 16.359 1 98 106 ILE A C 1
ATOM 823 O O . ILE A 1 106 ? -3.699 10.648 15.57 1 98 106 ILE A O 1
ATOM 827 N N . ASP A 1 107 ? -3.604 11.531 17.609 1 97.56 107 ASP A N 1
ATOM 828 C CA . ASP A 1 107 ? -2.664 10.508 18.062 1 97.56 107 ASP A CA 1
ATOM 829 C C . ASP A 1 107 ? -3.334 9.133 18.125 1 97.56 107 ASP A C 1
ATOM 831 O O . ASP A 1 107 ? -2.74 8.125 17.75 1 97.56 107 ASP A O 1
ATOM 835 N N . GLU A 1 108 ? -4.504 9.125 18.609 1 98.44 108 GLU A N 1
ATOM 836 C CA . GLU A 1 108 ? -5.273 7.887 18.641 1 98.44 108 GLU A CA 1
ATOM 837 C C . GLU A 1 108 ? -5.59 7.402 17.234 1 98.44 108 GLU A C 1
ATOM 839 O O . GLU A 1 108 ? -5.543 6.203 16.953 1 98.44 108 GLU A O 1
ATOM 844 N N . LEU A 1 109 ? -5.957 8.336 16.391 1 98.81 109 LEU A N 1
ATOM 845 C CA . LEU A 1 109 ? -6.246 8.031 15 1 98.81 109 LEU A CA 1
ATOM 846 C C . LEU A 1 109 ? -5.059 7.34 14.336 1 98.81 109 LEU A C 1
ATOM 848 O O . LEU A 1 109 ? -5.215 6.293 13.703 1 98.81 109 LEU A O 1
ATOM 852 N N . ILE A 1 110 ? -3.861 7.848 14.516 1 98.56 110 ILE A N 1
ATOM 853 C CA . ILE A 1 110 ? -2.641 7.32 13.914 1 98.56 110 ILE A CA 1
ATOM 854 C C . ILE A 1 110 ? -2.35 5.93 14.477 1 98.56 110 ILE A C 1
ATOM 856 O O . ILE A 1 110 ? -2.088 4.988 13.727 1 98.56 110 ILE A O 1
ATOM 860 N N . LYS A 1 111 ? -2.453 5.852 15.773 1 98.38 111 LYS A N 1
ATOM 861 C CA . LYS A 1 111 ? -2.182 4.582 16.438 1 98.38 111 LYS A CA 1
ATOM 862 C C . LYS A 1 111 ? -3.109 3.484 15.93 1 98.38 111 LYS A C 1
ATOM 864 O O . LYS A 1 111 ? -2.65 2.404 15.555 1 98.38 111 LYS A O 1
ATOM 869 N N . MET A 1 112 ? -4.336 3.752 15.844 1 98.75 112 MET A N 1
ATOM 870 C CA . MET A 1 112 ? -5.32 2.754 15.438 1 98.75 112 MET A CA 1
ATOM 871 C C . MET A 1 112 ? -5.211 2.455 13.945 1 98.75 112 MET A C 1
ATOM 873 O O . MET A 1 112 ? -5.414 1.316 13.523 1 98.75 112 MET A O 1
ATOM 877 N N . SER A 1 113 ? -4.926 3.459 13.141 1 98.88 113 SER A N 1
ATOM 878 C CA . SER A 1 113 ? -4.785 3.24 11.703 1 98.88 113 SER A CA 1
ATOM 879 C C . SER A 1 113 ? -3.619 2.307 11.398 1 98.88 113 SER A C 1
ATOM 881 O O . SER A 1 113 ? -3.719 1.448 10.516 1 98.88 113 SER A O 1
ATOM 883 N N . ILE A 1 114 ? -2.488 2.5 12.117 1 98.81 114 ILE A N 1
ATOM 884 C CA . ILE A 1 114 ? -1.334 1.633 11.914 1 98.81 114 ILE A CA 1
ATOM 885 C C . ILE A 1 114 ? -1.674 0.209 12.352 1 98.81 114 ILE A C 1
ATOM 887 O O . ILE A 1 114 ? -1.323 -0.756 11.672 1 98.81 114 ILE A O 1
ATOM 891 N N . LYS A 1 115 ? -2.375 0.113 13.453 1 98.69 115 LYS A N 1
ATOM 892 C CA . LYS A 1 115 ? -2.809 -1.2 13.922 1 98.69 115 LYS A CA 1
ATOM 893 C C . LYS A 1 115 ? -3.676 -1.897 12.875 1 98.69 115 LYS A C 1
ATOM 895 O O . LYS A 1 115 ? -3.451 -3.066 12.555 1 98.69 115 LYS A O 1
ATOM 900 N N . GLU A 1 116 ? -4.648 -1.221 12.367 1 98.56 116 GLU A N 1
ATOM 901 C CA . GLU A 1 116 ? -5.539 -1.783 11.359 1 98.56 116 GLU A CA 1
ATOM 902 C C . GLU A 1 116 ? -4.773 -2.158 10.094 1 98.56 116 GLU A C 1
ATOM 904 O O . GLU A 1 116 ? -5.059 -3.182 9.469 1 98.56 116 GLU A O 1
ATOM 909 N N . ALA A 1 117 ? -3.842 -1.311 9.695 1 98.81 117 ALA A N 1
ATOM 910 C CA . ALA A 1 117 ? -3.008 -1.566 8.523 1 98.81 117 ALA A CA 1
ATOM 911 C C . ALA A 1 117 ? -2.221 -2.863 8.688 1 98.81 117 ALA A C 1
ATOM 913 O O . ALA A 1 117 ? -2.168 -3.684 7.766 1 98.81 117 ALA A O 1
ATOM 914 N N . LYS A 1 118 ? -1.615 -3.041 9.859 1 98.81 118 LYS A N 1
ATOM 915 C CA . LYS A 1 118 ? -0.854 -4.254 10.141 1 98.81 118 LYS A CA 1
ATOM 916 C C . LYS A 1 118 ? -1.765 -5.48 10.172 1 98.81 118 LYS A C 1
ATOM 918 O O . LYS A 1 118 ? -1.417 -6.531 9.633 1 98.81 118 LYS A O 1
ATOM 923 N N . ASN A 1 119 ? -2.936 -5.32 10.703 1 98.12 119 ASN A N 1
ATOM 924 C CA . ASN A 1 119 ? -3.891 -6.418 10.789 1 98.12 119 ASN A CA 1
ATOM 925 C C . ASN A 1 119 ? -4.375 -6.848 9.406 1 98.12 119 ASN A C 1
ATOM 927 O O . ASN A 1 119 ? -4.781 -7.996 9.211 1 98.12 119 ASN A O 1
ATOM 931 N N . GLY A 1 120 ? -4.332 -5.922 8.477 1 98 120 GLY A N 1
ATOM 932 C CA . GLY A 1 120 ? -4.832 -6.191 7.137 1 98 120 GLY A CA 1
ATOM 933 C C . GLY A 1 120 ? -3.863 -7.004 6.293 1 98 120 GLY A C 1
ATOM 934 O O . GLY A 1 120 ? -4.223 -7.477 5.215 1 98 120 GLY A O 1
ATOM 935 N N . LEU A 1 121 ? -2.617 -7.125 6.762 1 98.56 121 LEU A N 1
ATOM 936 C CA . LEU A 1 121 ? -1.623 -7.957 6.09 1 98.56 121 LEU A CA 1
ATOM 937 C C . LEU A 1 121 ? -1.775 -9.414 6.5 1 98.56 121 LEU A C 1
ATOM 939 O O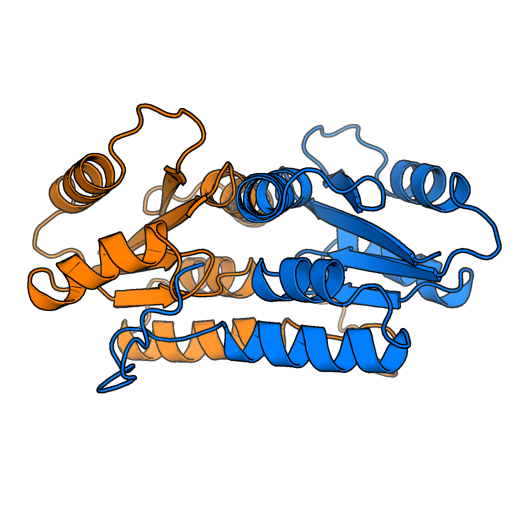 . LEU A 1 121 ? -1.332 -9.812 7.578 1 98.56 121 LEU A O 1
ATOM 943 N N . ILE A 1 122 ? -2.422 -10.18 5.602 1 97.38 122 ILE A N 1
ATOM 944 C CA . ILE A 1 122 ? -2.893 -11.508 5.969 1 97.38 122 ILE A CA 1
ATOM 945 C C . ILE A 1 122 ? -2.488 -12.516 4.895 1 97.38 122 ILE A C 1
ATOM 947 O O . ILE A 1 122 ? -2.596 -12.234 3.699 1 97.38 122 ILE A O 1
ATOM 951 N N . ASN A 1 123 ? -1.901 -13.656 5.324 1 97.88 123 ASN A N 1
ATOM 952 C CA . ASN A 1 123 ? -1.837 -14.828 4.461 1 97.88 123 ASN A CA 1
ATOM 953 C C . ASN A 1 123 ? -3.193 -15.523 4.355 1 97.88 123 ASN A C 1
ATOM 955 O O . ASN A 1 123 ? -3.607 -16.234 5.277 1 97.88 123 ASN A O 1
ATOM 959 N N . CYS A 1 124 ? -3.85 -15.391 3.232 1 96.75 124 CYS A N 1
ATOM 960 C CA . CYS A 1 124 ? -5.234 -15.82 3.09 1 96.75 124 CYS A CA 1
ATOM 961 C C . CYS A 1 124 ? -5.324 -17.344 3.008 1 96.75 124 CYS A C 1
ATOM 963 O O . CYS A 1 124 ? -6.406 -17.906 3.166 1 96.75 124 CYS A O 1
ATOM 965 N N . ASN A 1 125 ? -4.203 -17.984 2.73 1 95.06 125 ASN A N 1
ATOM 966 C CA . ASN A 1 125 ? -4.215 -19.438 2.676 1 95.06 125 ASN A CA 1
ATOM 967 C C . ASN A 1 125 ? -4.332 -20.047 4.066 1 95.06 125 ASN A C 1
ATOM 969 O O . ASN A 1 125 ? -4.66 -21.234 4.207 1 95.06 125 ASN A O 1
ATOM 973 N N . LEU A 1 126 ? -3.846 -19.359 5.105 1 88.06 126 LEU A N 1
ATOM 974 C CA . LEU A 1 126 ? -3.904 -19.828 6.48 1 88.06 126 LEU A CA 1
ATOM 975 C C . LEU A 1 126 ? -5.219 -19.438 7.141 1 88.06 126 LEU A C 1
ATOM 977 O O . LEU A 1 126 ? -5.48 -19.797 8.289 1 88.06 126 LEU A O 1
ATOM 981 N N . SER A 1 127 ? -5.816 -18.438 6.465 1 69.12 127 SER A N 1
ATOM 982 C CA . SER A 1 127 ? -7.062 -17.938 7.035 1 69.12 127 SER A CA 1
ATOM 983 C C . SER A 1 127 ? -8.133 -19.031 7.047 1 69.12 127 SER A C 1
ATOM 985 O O . SER A 1 127 ? -8.547 -19.516 5.992 1 69.12 127 SER A O 1
ATOM 987 N N . GLU A 1 128 ? -7.754 -20.25 7.742 1 53.59 128 GLU A N 1
ATOM 988 C CA . GLU A 1 128 ? -8.828 -21.219 7.93 1 53.59 128 GLU A CA 1
ATOM 989 C C . GLU A 1 128 ? -10.195 -20.578 7.723 1 53.59 128 GLU A C 1
ATOM 991 O O . GLU A 1 128 ? -10.289 -19.391 7.41 1 53.59 128 GLU A O 1
ATOM 996 N N . SER A 1 129 ? -11.156 -20.875 8.875 1 44 129 SER A N 1
ATOM 997 C CA . SER A 1 129 ? -12.539 -20.609 9.281 1 44 129 SER A CA 1
ATOM 998 C C . SER A 1 129 ? -12.82 -19.109 9.359 1 44 129 SER A C 1
ATOM 1000 O O . SER A 1 129 ? -13.305 -18.625 10.383 1 44 129 SER A O 1
ATOM 1002 N N . ILE A 1 130 ? -11.898 -18.312 9.07 1 43.81 130 ILE A N 1
ATOM 1003 C CA . ILE A 1 130 ? -12.43 -16.984 9.352 1 43.81 130 ILE A CA 1
ATOM 1004 C C . ILE A 1 130 ? -13.789 -16.812 8.672 1 43.81 130 ILE A C 1
ATOM 1006 O O . ILE A 1 130 ? -13.906 -16.969 7.457 1 43.81 130 ILE A O 1
ATOM 1010 N N . ASN A 1 131 ? -14.617 -17.234 9.289 1 39.84 131 ASN A N 1
ATOM 1011 C CA . ASN A 1 131 ? -16.016 -17 8.906 1 39.84 131 ASN A CA 1
ATOM 1012 C C . ASN A 1 131 ? -16.156 -15.695 8.141 1 39.84 131 ASN A C 1
ATOM 1014 O O . ASN A 1 131 ? -15.953 -14.617 8.703 1 39.84 131 ASN A O 1
ATOM 1018 N N . ILE A 1 132 ? -15.672 -15.695 6.93 1 40.97 132 ILE A N 1
ATOM 1019 C CA . ILE A 1 132 ? -15.984 -14.602 6.02 1 40.97 132 ILE A CA 1
ATOM 1020 C C . ILE A 1 132 ? -17.312 -13.969 6.41 1 40.97 132 ILE A C 1
ATOM 1022 O O . ILE A 1 132 ? -18.375 -14.578 6.242 1 40.97 132 ILE A O 1
ATOM 1026 N N . GLU A 1 133 ? -17.328 -13.484 7.559 1 32.88 133 GLU A N 1
ATOM 1027 C CA . GLU A 1 133 ? -18.578 -12.734 7.688 1 32.88 133 GLU A CA 1
ATOM 1028 C C . GLU A 1 133 ? -18.734 -11.711 6.562 1 32.88 133 GLU A C 1
ATOM 1030 O O . GLU A 1 133 ? -17.781 -10.992 6.234 1 32.88 133 GLU A O 1
ATOM 1035 N N . ASP A 1 134 ? -19.469 -12.047 5.617 1 35.94 134 ASP A N 1
ATOM 1036 C CA . ASP A 1 134 ? -19.984 -11.281 4.492 1 35.94 134 ASP A CA 1
ATOM 1037 C C . ASP A 1 134 ? -19.906 -9.781 4.758 1 35.94 134 ASP A C 1
ATOM 1039 O O . ASP A 1 134 ? -20.891 -9.172 5.188 1 35.94 134 ASP A O 1
ATOM 1043 N N . ASP A 1 135 ? -18.969 -9.406 5.551 1 32.94 135 ASP A N 1
ATOM 1044 C CA . ASP A 1 135 ? -19.203 -7.965 5.652 1 32.94 135 ASP A CA 1
ATOM 1045 C C . ASP A 1 135 ? -18.734 -7.242 4.391 1 32.94 135 ASP A C 1
ATOM 1047 O O . ASP A 1 135 ? -17.578 -7.387 3.973 1 32.94 135 ASP A O 1
ATOM 1051 N N . LYS A 1 136 ? -19.594 -7.188 3.576 1 36.28 136 LYS A N 1
ATOM 1052 C CA . LYS A 1 136 ? -19.703 -6.535 2.275 1 36.28 136 LYS A CA 1
ATOM 1053 C C . LYS A 1 136 ? -19.141 -5.121 2.32 1 36.28 136 LYS A C 1
ATOM 1055 O O . LYS A 1 136 ? -19.656 -4.258 3.031 1 36.28 136 LYS A O 1
ATOM 1060 N N . PHE A 1 137 ? -17.75 -4.992 2.336 1 33.16 137 PHE A N 1
ATOM 1061 C CA . PHE A 1 137 ? -17.531 -3.67 1.769 1 33.16 137 PHE A CA 1
ATOM 1062 C C . PHE A 1 137 ? -17.703 -3.691 0.255 1 33.16 137 PHE A C 1
ATOM 1064 O O . PHE A 1 137 ? -17.469 -4.715 -0.388 1 33.16 137 PHE A O 1
ATOM 1071 N N . MET B 1 1 ? 9.25 -21.594 -11.68 1 94.31 1 MET B N 1
ATOM 1072 C CA . MET B 1 1 ? 9.586 -20.219 -11.336 1 94.31 1 MET B CA 1
ATOM 1073 C C . MET B 1 1 ? 8.43 -19.547 -10.594 1 94.31 1 MET B C 1
ATOM 1075 O O . MET B 1 1 ? 7.309 -20.062 -10.602 1 94.31 1 MET B O 1
ATOM 1079 N N . LYS B 1 2 ? 8.711 -18.547 -9.898 1 98.25 2 LYS B N 1
ATOM 1080 C CA . LYS B 1 2 ? 7.641 -17.859 -9.18 1 98.25 2 LYS B CA 1
ATOM 1081 C C . LYS B 1 2 ? 7.121 -16.672 -9.969 1 98.25 2 LYS B C 1
ATOM 1083 O O . LYS B 1 2 ? 7.895 -15.969 -10.633 1 98.25 2 LYS B O 1
ATOM 1088 N N . LYS B 1 3 ? 5.82 -16.453 -9.914 1 98.69 3 LYS B N 1
ATOM 1089 C CA . LYS B 1 3 ? 5.121 -15.328 -10.508 1 98.69 3 LYS B CA 1
ATOM 1090 C C . LYS B 1 3 ? 4.352 -14.539 -9.445 1 98.69 3 LYS B C 1
ATOM 1092 O O . LYS B 1 3 ? 3.797 -15.117 -8.516 1 98.69 3 LYS B O 1
ATOM 1097 N N . ILE B 1 4 ? 4.371 -13.281 -9.633 1 98.88 4 ILE B N 1
ATOM 1098 C CA . ILE B 1 4 ? 3.609 -12.414 -8.742 1 98.88 4 ILE B CA 1
ATOM 1099 C C . ILE B 1 4 ? 2.49 -11.727 -9.523 1 98.88 4 ILE B C 1
ATOM 1101 O O . ILE B 1 4 ? 2.723 -11.172 -10.594 1 98.88 4 ILE B O 1
ATOM 1105 N N . VAL B 1 5 ? 1.299 -11.867 -9.016 1 98.88 5 VAL B N 1
ATOM 1106 C CA . VAL B 1 5 ? 0.163 -11.125 -9.555 1 98.88 5 VAL B CA 1
ATOM 1107 C C . VAL B 1 5 ? -0.296 -10.078 -8.547 1 98.88 5 VAL B C 1
ATOM 1109 O O . VAL B 1 5 ? -0.728 -10.414 -7.441 1 98.88 5 VAL B O 1
ATOM 1112 N N . LEU B 1 6 ? -0.158 -8.891 -8.867 1 98.94 6 LEU B N 1
ATOM 1113 C CA . LEU B 1 6 ? -0.612 -7.754 -8.07 1 98.94 6 LEU B CA 1
ATOM 1114 C C . LEU B 1 6 ? -1.955 -7.238 -8.578 1 98.94 6 LEU B C 1
ATOM 1116 O O . LEU B 1 6 ? -2.096 -6.914 -9.758 1 98.94 6 LEU B O 1
ATOM 1120 N N . ALA B 1 7 ? -2.963 -7.211 -7.684 1 98.94 7 ALA B N 1
ATOM 1121 C CA . ALA B 1 7 ? -4.305 -6.812 -8.109 1 98.94 7 ALA B CA 1
ATOM 1122 C C . ALA B 1 7 ? -4.98 -5.953 -7.043 1 98.94 7 ALA B C 1
ATOM 1124 O O . ALA B 1 7 ? -4.801 -6.18 -5.844 1 98.94 7 ALA B O 1
ATOM 1125 N N . GLY B 1 8 ? -5.758 -5.02 -7.402 1 98.69 8 GLY B N 1
ATOM 1126 C CA . GLY B 1 8 ? -6.527 -4.168 -6.508 1 98.69 8 GLY B CA 1
ATOM 1127 C C . GLY B 1 8 ? -7.441 -3.203 -7.242 1 98.69 8 GLY B C 1
ATOM 1128 O O . GLY B 1 8 ? -7.395 -3.109 -8.469 1 98.69 8 GLY B O 1
ATOM 1129 N N . HIS B 1 9 ? -8.32 -2.502 -6.547 1 98.62 9 HIS B N 1
ATOM 1130 C CA . HIS B 1 9 ? -9.234 -1.525 -7.125 1 98.62 9 HIS B CA 1
ATOM 1131 C C . HIS B 1 9 ? -8.469 -0.372 -7.773 1 98.62 9 HIS B C 1
ATOM 1133 O O . HIS B 1 9 ? -7.367 -0.032 -7.34 1 98.62 9 HIS B O 1
ATOM 1139 N N . GLY B 1 10 ? -9.117 0.213 -8.789 1 98.44 10 GLY B N 1
ATOM 1140 C CA . GLY B 1 10 ? -8.492 1.359 -9.43 1 98.44 10 GLY B CA 1
ATOM 1141 C C . GLY B 1 10 ? -7.113 1.054 -9.984 1 98.44 10 GLY B C 1
ATOM 1142 O O . GLY B 1 10 ? -6.922 0.042 -10.664 1 98.44 10 GLY B O 1
ATOM 1143 N N . ASN B 1 11 ? -6.176 2.01 -9.695 1 98.75 11 ASN B N 1
ATOM 1144 C CA . ASN B 1 11 ? -4.809 1.834 -10.164 1 98.75 11 ASN B CA 1
ATOM 1145 C C . ASN B 1 11 ? -3.879 1.393 -9.039 1 98.75 11 ASN B C 1
ATOM 1147 O O . ASN B 1 11 ? -2.699 1.748 -9.031 1 98.75 11 ASN B O 1
ATOM 1151 N N . PHE B 1 12 ? -4.445 0.677 -8.102 1 98.88 12 PHE B N 1
ATOM 1152 C CA . PHE B 1 12 ? -3.666 0.179 -6.973 1 98.88 12 PHE B CA 1
ATOM 1153 C C . PHE B 1 12 ? -2.475 -0.638 -7.457 1 98.88 12 PHE B C 1
ATOM 1155 O O . PHE B 1 12 ? -1.338 -0.389 -7.051 1 98.88 12 PHE B O 1
ATOM 1162 N N . ALA B 1 13 ? -2.732 -1.59 -8.352 1 98.94 13 ALA B N 1
ATOM 1163 C CA . ALA B 1 13 ? -1.71 -2.549 -8.758 1 98.94 13 ALA B CA 1
ATOM 1164 C C . ALA B 1 13 ? -0.608 -1.867 -9.57 1 98.94 13 ALA B C 1
ATOM 1166 O O . ALA B 1 13 ? 0.569 -1.943 -9.211 1 98.94 13 ALA B O 1
ATOM 1167 N N . SER B 1 14 ? -1.01 -1.147 -10.594 1 98.88 14 SER B N 1
ATOM 1168 C CA . SER B 1 14 ? -0.018 -0.49 -11.438 1 98.88 14 SER B CA 1
ATOM 1169 C C . SER B 1 14 ? 0.709 0.615 -10.68 1 98.88 14 SER B C 1
ATOM 1171 O O . SER B 1 14 ? 1.893 0.865 -10.922 1 98.88 14 SER B O 1
ATOM 1173 N N . GLY B 1 15 ? -0.011 1.315 -9.758 1 98.88 15 GLY B N 1
ATOM 1174 C CA . GLY B 1 15 ? 0.623 2.332 -8.938 1 98.88 15 GLY B CA 1
ATOM 1175 C C . GLY B 1 15 ? 1.701 1.776 -8.023 1 98.88 15 GLY B C 1
ATOM 1176 O O . GLY B 1 15 ? 2.816 2.299 -7.98 1 98.88 15 GLY B O 1
ATOM 1177 N N . LEU B 1 16 ? 1.362 0.739 -7.316 1 98.94 16 LEU B N 1
ATOM 1178 C CA . LEU B 1 16 ? 2.33 0.113 -6.422 1 98.94 16 LEU B CA 1
ATOM 1179 C C . LEU B 1 16 ? 3.529 -0.415 -7.203 1 98.94 16 LEU B C 1
ATOM 1181 O O . LEU B 1 16 ? 4.676 -0.221 -6.793 1 98.94 16 LEU B O 1
ATOM 1185 N N . TYR B 1 17 ? 3.279 -1.014 -8.352 1 98.94 17 TYR B N 1
ATOM 1186 C CA . TYR B 1 17 ? 4.371 -1.572 -9.141 1 98.94 17 TYR B CA 1
ATOM 1187 C C . TYR B 1 17 ? 5.246 -0.468 -9.719 1 98.94 17 TYR B C 1
ATOM 1189 O O . TYR B 1 17 ? 6.465 -0.633 -9.844 1 98.94 17 TYR B O 1
ATOM 1197 N N . SER B 1 18 ? 4.641 0.63 -10.078 1 98.81 18 SER B N 1
ATOM 1198 C CA . SER B 1 18 ? 5.438 1.733 -10.602 1 98.81 18 SER B CA 1
ATOM 1199 C C . SER B 1 18 ? 6.5 2.172 -9.594 1 98.81 18 SER B C 1
ATOM 1201 O O . SER B 1 18 ? 7.605 2.557 -9.984 1 98.81 18 SER B O 1
ATOM 1203 N N . SER B 1 19 ? 6.195 2.152 -8.281 1 98.56 19 SER B N 1
ATOM 1204 C CA . SER B 1 19 ? 7.172 2.451 -7.242 1 98.56 19 SER B CA 1
ATOM 1205 C C . SER B 1 19 ? 8.289 1.413 -7.215 1 98.56 19 SER B C 1
ATOM 1207 O O . SER B 1 19 ? 9.469 1.764 -7.207 1 98.56 19 SER B O 1
ATOM 1209 N N . ALA B 1 20 ? 7.875 0.155 -7.27 1 98.75 20 ALA B N 1
ATOM 1210 C CA . ALA B 1 20 ? 8.852 -0.927 -7.258 1 98.75 20 ALA B CA 1
ATOM 1211 C C . ALA B 1 20 ? 9.781 -0.84 -8.469 1 98.75 20 ALA B C 1
ATOM 1213 O O . ALA B 1 20 ? 10.984 -1.093 -8.359 1 98.75 20 ALA B O 1
ATOM 1214 N N . LYS B 1 21 ? 9.188 -0.47 -9.594 1 98.56 21 LYS B N 1
ATOM 1215 C CA . LYS B 1 21 ? 9.953 -0.376 -10.836 1 98.56 21 LYS B CA 1
ATOM 1216 C C . LYS B 1 21 ? 11.016 0.715 -10.742 1 98.56 21 LYS B C 1
ATOM 1218 O O . LYS B 1 21 ? 12.133 0.546 -11.242 1 98.56 21 LYS B O 1
ATOM 1223 N N . ILE B 1 22 ? 10.711 1.799 -10.156 1 97.75 22 ILE B N 1
ATOM 1224 C CA . ILE B 1 22 ? 11.672 2.885 -9.977 1 97.75 22 ILE B CA 1
ATOM 1225 C C . ILE B 1 22 ? 12.797 2.422 -9.055 1 97.75 22 ILE B C 1
ATOM 1227 O O . ILE B 1 22 ? 13.969 2.734 -9.297 1 97.75 22 ILE B O 1
ATOM 1231 N N . ILE B 1 23 ? 12.422 1.646 -8.078 1 97.5 23 ILE B N 1
ATOM 1232 C CA . ILE B 1 23 ? 13.367 1.27 -7.031 1 97.5 23 ILE B CA 1
ATOM 1233 C C . ILE B 1 23 ? 14.227 0.097 -7.508 1 97.5 23 ILE B C 1
ATOM 1235 O O . ILE B 1 23 ? 15.438 0.078 -7.293 1 97.5 23 ILE B O 1
ATOM 1239 N N . LEU B 1 24 ? 13.609 -0.889 -8.211 1 98.19 24 LEU B N 1
ATOM 1240 C CA . LEU B 1 24 ? 14.281 -2.156 -8.477 1 98.19 24 LEU B CA 1
ATOM 1241 C C . LEU B 1 24 ? 14.43 -2.391 -9.977 1 98.19 24 LEU B C 1
ATOM 1243 O O . LEU B 1 24 ? 15.133 -3.309 -10.398 1 98.19 24 LEU B O 1
ATOM 1247 N N . GLY B 1 25 ? 13.789 -1.607 -10.75 1 98.19 25 GLY B N 1
ATOM 1248 C CA . GLY B 1 25 ? 13.727 -1.903 -12.172 1 98.19 25 GLY B CA 1
ATOM 1249 C C . GLY B 1 25 ? 12.578 -2.828 -12.539 1 98.19 25 GLY B C 1
ATOM 1250 O O . GLY B 1 25 ? 11.891 -3.346 -11.664 1 98.19 25 GLY B O 1
ATOM 1251 N N . GLU B 1 26 ? 12.43 -3.004 -13.828 1 98.25 26 GLU B N 1
ATOM 1252 C CA . GLU B 1 26 ? 11.352 -3.844 -14.336 1 98.25 26 GLU B CA 1
ATOM 1253 C C . GLU B 1 26 ? 11.539 -5.301 -13.922 1 98.25 26 GLU B C 1
ATOM 1255 O O . GLU B 1 26 ? 12.656 -5.82 -13.969 1 98.25 26 GLU B O 1
ATOM 1260 N N . GLN B 1 27 ? 10.477 -5.922 -13.516 1 98.12 27 GLN B N 1
ATOM 1261 C CA . GLN B 1 27 ? 10.453 -7.336 -13.164 1 98.12 27 GLN B CA 1
ATOM 1262 C C . GLN B 1 27 ? 9.492 -8.109 -14.055 1 98.12 27 GLN B C 1
ATOM 1264 O O . GLN B 1 27 ? 8.273 -7.957 -13.945 1 98.12 27 GLN B O 1
ATOM 1269 N N . ASN B 1 28 ? 9.953 -9.039 -14.805 1 97.44 28 ASN B N 1
ATOM 1270 C CA . ASN B 1 28 ? 9.141 -9.719 -15.812 1 97.44 28 ASN B CA 1
ATOM 1271 C C . ASN B 1 28 ? 8.203 -10.742 -15.18 1 97.44 28 ASN B C 1
ATOM 1273 O O . ASN B 1 28 ? 7.285 -11.234 -15.836 1 97.44 28 ASN B O 1
ATOM 1277 N N . PHE B 1 29 ? 8.469 -11.086 -13.953 1 98.5 29 PHE B N 1
ATOM 1278 C CA . PHE B 1 29 ? 7.645 -12.102 -13.305 1 98.5 29 PHE B CA 1
ATOM 1279 C C . PHE B 1 29 ? 6.551 -11.453 -12.461 1 98.5 29 PHE B C 1
ATOM 1281 O O . PHE B 1 29 ? 5.871 -12.133 -11.688 1 98.5 29 PHE B O 1
ATOM 1288 N N . VAL B 1 30 ? 6.332 -10.117 -12.602 1 98.81 30 VAL B N 1
ATOM 1289 C CA . VAL B 1 30 ? 5.266 -9.398 -11.914 1 98.81 30 VAL B CA 1
ATOM 1290 C C . VAL B 1 30 ? 4.203 -8.961 -12.922 1 98.81 30 VAL B C 1
ATOM 1292 O O . VAL B 1 30 ? 4.52 -8.32 -13.93 1 98.81 30 VAL B O 1
ATOM 1295 N N . SER B 1 31 ? 2.967 -9.344 -12.68 1 98.81 31 SER B N 1
ATOM 1296 C CA . SER B 1 31 ? 1.81 -8.891 -13.445 1 98.81 31 SER B CA 1
ATOM 1297 C C . SER B 1 31 ? 0.896 -8.008 -12.602 1 98.81 31 SER B C 1
ATOM 1299 O O . SER B 1 31 ? 0.692 -8.281 -11.414 1 98.81 31 SER B O 1
ATOM 1301 N N . CYS B 1 32 ? 0.358 -7.031 -13.227 1 98.88 32 CYS B N 1
ATOM 1302 C CA . CYS B 1 32 ? -0.545 -6.117 -12.531 1 98.88 32 CYS B CA 1
ATOM 1303 C C . CYS B 1 32 ? -1.953 -6.203 -13.109 1 98.88 32 CYS B C 1
ATOM 1305 O O . CYS B 1 32 ? -2.125 -6.305 -14.328 1 98.88 32 CYS B O 1
ATOM 1307 N N . LEU B 1 33 ? -2.912 -6.184 -12.242 1 98.81 33 LEU B N 1
ATOM 1308 C CA . LEU B 1 33 ? -4.316 -6.117 -12.633 1 98.81 33 LEU B CA 1
ATOM 1309 C C . LEU B 1 33 ? -5.027 -4.988 -11.898 1 98.81 33 LEU B C 1
ATOM 1311 O O . LEU B 1 33 ? -5.383 -5.129 -10.727 1 98.81 33 LEU B O 1
ATOM 1315 N N . ASP B 1 34 ? -5.254 -3.875 -12.586 1 98.75 34 ASP B N 1
ATOM 1316 C CA . ASP B 1 34 ? -6.086 -2.785 -12.086 1 98.75 34 ASP B CA 1
ATOM 1317 C C . ASP B 1 34 ? -7.566 -3.102 -12.258 1 98.75 34 ASP B C 1
ATOM 1319 O O . ASP B 1 34 ? -8.016 -3.404 -13.367 1 98.75 34 ASP B O 1
ATOM 1323 N N . CYS B 1 35 ? -8.359 -3.02 -11.203 1 98.56 35 CYS B N 1
ATOM 1324 C CA . CYS B 1 35 ? -9.727 -3.521 -11.242 1 98.56 35 CYS B CA 1
ATOM 1325 C C . CYS B 1 35 ? -10.727 -2.385 -11.102 1 98.56 35 CYS B C 1
ATOM 1327 O O . CYS B 1 35 ? -10.5 -1.438 -10.344 1 98.56 35 CYS B O 1
ATOM 1329 N N . TYR B 1 36 ? -11.781 -2.465 -11.859 1 97.44 36 TYR B N 1
ATOM 1330 C CA . TYR B 1 36 ? -12.961 -1.61 -11.789 1 97.44 36 TYR B CA 1
ATOM 1331 C C . TYR B 1 36 ? -12.625 -0.18 -12.188 1 97.44 36 TYR B C 1
ATOM 1333 O O . TYR B 1 36 ? -13.195 0.774 -11.648 1 97.44 36 TYR B O 1
ATOM 1341 N N . VAL B 1 37 ? -11.609 -0.047 -12.969 1 96.25 37 VAL B N 1
ATOM 1342 C CA . VAL B 1 37 ? -11.312 1.247 -13.578 1 96.25 37 VAL B CA 1
ATOM 1343 C C . VAL B 1 37 ? -12.398 1.599 -14.594 1 96.25 37 VAL B C 1
ATOM 1345 O O . VAL B 1 37 ? -12.711 2.773 -14.789 1 96.25 37 VAL B O 1
ATOM 1348 N N . ASN B 1 38 ? -12.883 0.5 -15.203 1 91 38 ASN B N 1
ATOM 1349 C CA . ASN B 1 38 ? -14.047 0.586 -16.078 1 91 38 ASN B CA 1
ATOM 1350 C C . ASN B 1 38 ? -15.188 -0.301 -15.594 1 91 38 ASN B C 1
ATOM 1352 O O . ASN B 1 38 ? -14.953 -1.395 -15.078 1 91 38 ASN B O 1
ATOM 1356 N N . GLN B 1 39 ? -16.391 0.181 -15.688 1 85.06 39 GLN B N 1
ATOM 1357 C CA . GLN B 1 39 ? -17.578 -0.491 -15.156 1 85.06 39 GLN B CA 1
ATOM 1358 C C . GLN B 1 39 ? -17.797 -1.832 -15.852 1 85.06 39 GLN B C 1
ATOM 1360 O O . GLN B 1 39 ? -18.375 -2.754 -15.258 1 85.06 39 GLN B O 1
ATOM 1365 N N . GLU B 1 40 ? -17.297 -2.047 -16.938 1 92.69 40 GLU B N 1
ATOM 1366 C CA . GLU B 1 40 ? -17.594 -3.248 -17.703 1 92.69 40 GLU B CA 1
ATOM 1367 C C . GLU B 1 40 ? -16.5 -4.297 -17.547 1 92.69 40 GLU B C 1
ATOM 1369 O O . GLU B 1 40 ? -16.578 -5.383 -18.109 1 92.69 40 GLU B O 1
ATOM 1374 N N . GLN B 1 41 ? -15.672 -4.012 -16.719 1 96.31 41 GLN B N 1
ATOM 1375 C CA . GLN B 1 41 ? -14.547 -4.922 -16.562 1 96.31 41 GLN B CA 1
ATOM 1376 C C . GLN B 1 41 ? -14.984 -6.25 -15.953 1 96.31 41 GLN B C 1
ATOM 1378 O O . GLN B 1 41 ? -15.742 -6.273 -14.984 1 96.31 41 GLN B O 1
ATOM 1383 N N . ASP B 1 42 ? -14.586 -7.395 -16.547 1 97.25 42 ASP B N 1
ATOM 1384 C CA . ASP B 1 42 ? -14.781 -8.727 -15.992 1 97.25 42 ASP B CA 1
ATOM 1385 C C . ASP B 1 42 ? -13.539 -9.195 -15.234 1 97.25 42 ASP B C 1
ATOM 1387 O O . ASP B 1 42 ? -12.695 -9.898 -15.781 1 97.25 42 ASP B O 1
ATOM 1391 N N . VAL B 1 43 ? -13.492 -8.844 -13.992 1 97.56 43 VAL B N 1
ATOM 1392 C CA . VAL B 1 43 ? -12.32 -9.039 -13.148 1 97.56 43 VAL B CA 1
ATOM 1393 C C . VAL B 1 43 ? -12.016 -10.531 -13.016 1 97.56 43 VAL B C 1
ATOM 1395 O O . VAL B 1 43 ? -10.867 -10.945 -13.133 1 97.56 43 VAL B O 1
ATOM 1398 N N . GLU B 1 44 ? -13 -11.359 -12.812 1 96.75 44 GLU B N 1
ATOM 1399 C CA . GLU B 1 44 ? -12.797 -12.797 -12.633 1 96.75 44 GLU B CA 1
ATOM 1400 C C . GLU B 1 44 ? -12.18 -13.422 -13.875 1 96.75 44 GLU B C 1
ATOM 1402 O O . GLU B 1 44 ? -11.273 -14.25 -13.773 1 96.75 44 GLU B O 1
ATOM 1407 N N . LYS B 1 45 ? -12.695 -13.039 -15.016 1 97.19 45 LYS B N 1
ATOM 1408 C CA . LYS B 1 45 ? -12.148 -13.547 -16.266 1 97.19 45 LYS B CA 1
ATOM 1409 C C . LYS B 1 45 ? -10.695 -13.117 -16.453 1 97.19 45 LYS B C 1
ATOM 1411 O O . LYS B 1 45 ? -9.852 -13.914 -16.875 1 97.19 45 LYS B O 1
ATOM 1416 N N . GLU B 1 46 ? -10.414 -11.891 -16.156 1 98 46 GLU B N 1
ATOM 1417 C CA . GLU B 1 46 ? -9.055 -11.383 -16.312 1 98 46 GLU B CA 1
ATOM 1418 C C . GLU B 1 46 ? -8.086 -12.102 -15.367 1 98 46 GLU B C 1
ATOM 1420 O O . GLU B 1 46 ? -6.949 -12.391 -15.742 1 98 46 GLU B O 1
ATOM 1425 N N . ILE B 1 47 ? -8.5 -12.359 -14.164 1 98 47 ILE B N 1
ATOM 1426 C CA . ILE B 1 47 ? -7.695 -13.125 -13.227 1 98 47 ILE B CA 1
ATOM 1427 C C . ILE B 1 47 ? -7.402 -14.516 -13.805 1 98 47 ILE B C 1
ATOM 1429 O O . ILE B 1 47 ? -6.25 -14.953 -13.828 1 98 47 ILE B O 1
ATOM 1433 N N . SER B 1 48 ? -8.469 -15.172 -14.297 1 96.31 48 SER B N 1
ATOM 1434 C CA . SER B 1 48 ? -8.312 -16.5 -14.883 1 96.31 48 SER B CA 1
ATOM 1435 C C . SER B 1 48 ? -7.332 -16.469 -16.047 1 96.31 48 SER B C 1
ATOM 1437 O O . SER B 1 48 ? -6.469 -17.344 -16.172 1 96.31 48 SER B O 1
ATOM 1439 N N . ASP B 1 49 ? -7.5 -15.422 -16.891 1 97.81 49 ASP B N 1
ATOM 1440 C CA . ASP B 1 49 ? -6.625 -15.289 -18.047 1 97.81 49 ASP B CA 1
ATOM 1441 C C . ASP B 1 49 ? -5.164 -15.172 -17.625 1 97.81 49 ASP B C 1
ATOM 1443 O O . ASP B 1 49 ? -4.289 -15.805 -18.219 1 97.81 49 ASP B O 1
ATOM 1447 N N . ILE B 1 50 ? -4.844 -14.398 -16.609 1 98.06 50 ILE B N 1
ATOM 1448 C CA . ILE B 1 50 ? -3.479 -14.203 -16.125 1 98.06 50 ILE B CA 1
ATOM 1449 C C . ILE B 1 50 ? -2.938 -15.516 -15.562 1 98.06 50 ILE B C 1
ATOM 1451 O O . ILE B 1 50 ? -1.852 -15.961 -15.945 1 98.06 50 ILE B O 1
ATOM 1455 N N . LEU B 1 51 ? -3.713 -16.141 -14.742 1 97.12 51 LEU B N 1
ATOM 1456 C CA . LEU B 1 51 ? -3.26 -17.359 -14.078 1 97.12 51 LEU B CA 1
ATOM 1457 C C . LEU B 1 51 ? -3.043 -18.469 -15.094 1 97.12 51 LEU B C 1
ATOM 1459 O O . LEU B 1 51 ? -2.1 -19.266 -14.969 1 97.12 51 LEU B O 1
ATOM 1463 N N . ASP B 1 52 ? -3.879 -18.531 -16.094 1 96.19 52 ASP B N 1
ATOM 1464 C CA . ASP B 1 52 ? -3.805 -19.578 -17.109 1 96.19 52 ASP B CA 1
ATOM 1465 C C . ASP B 1 52 ? -2.623 -19.344 -18.047 1 96.19 52 ASP B C 1
ATOM 1467 O O . ASP B 1 52 ? -2.232 -20.25 -18.781 1 96.19 52 ASP B O 1
ATOM 1471 N N . SER B 1 53 ? -2.139 -18.141 -18.047 1 97.25 53 SER B N 1
ATOM 1472 C CA . SER B 1 53 ? -1.023 -17.844 -18.938 1 97.25 53 SER B CA 1
ATOM 1473 C C . SER B 1 53 ? 0.297 -18.344 -18.359 1 97.25 53 SER B C 1
ATOM 1475 O O . SER B 1 53 ? 1.31 -18.391 -19.062 1 97.25 53 SER B O 1
ATOM 1477 N N . PHE B 1 54 ? 0.36 -18.734 -17.062 1 97.12 54 PHE B N 1
ATOM 1478 C CA . PHE B 1 54 ? 1.584 -19.188 -16.422 1 97.12 54 PHE B CA 1
ATOM 1479 C C . PHE B 1 54 ? 1.781 -20.688 -16.656 1 97.12 54 PHE B C 1
ATOM 1481 O O . PHE B 1 54 ? 0.829 -21.406 -16.984 1 97.12 54 PHE B O 1
ATOM 1488 N N . ASP B 1 55 ? 3.037 -21.109 -16.516 1 95.88 55 ASP B N 1
ATOM 1489 C CA . ASP B 1 55 ? 3.344 -22.531 -16.641 1 95.88 55 ASP B CA 1
ATOM 1490 C C . ASP B 1 55 ? 2.783 -23.328 -15.461 1 95.88 55 ASP B C 1
ATOM 1492 O O . ASP B 1 55 ? 2.723 -22.828 -14.344 1 95.88 55 ASP B O 1
ATOM 1496 N N . GLU B 1 56 ? 2.5 -24.531 -15.695 1 92.38 56 GLU B N 1
ATOM 1497 C CA . GLU B 1 56 ? 1.908 -25.391 -14.68 1 92.38 56 GLU B CA 1
ATOM 1498 C C . GLU B 1 56 ? 2.836 -25.547 -13.477 1 92.38 56 GLU B C 1
ATOM 1500 O O . GLU B 1 56 ? 2.375 -25.766 -12.352 1 92.38 56 GLU B O 1
ATOM 1505 N N . ASN B 1 57 ? 4.098 -25.406 -13.703 1 94.81 57 ASN B N 1
ATOM 1506 C CA . ASN B 1 57 ? 5.062 -25.641 -12.633 1 94.81 57 ASN B CA 1
ATOM 1507 C C . ASN B 1 57 ? 5.406 -24.344 -11.906 1 94.81 57 ASN B C 1
ATOM 1509 O O . ASN B 1 57 ? 6.16 -24.344 -10.93 1 94.81 57 ASN B O 1
ATOM 1513 N N . ASP B 1 58 ? 4.805 -23.219 -12.344 1 97.06 58 ASP B N 1
ATOM 1514 C CA . ASP B 1 58 ? 5.055 -21.953 -11.672 1 97.06 58 ASP B CA 1
ATOM 1515 C C . ASP B 1 58 ? 4.383 -21.906 -10.297 1 97.06 58 ASP B C 1
ATOM 1517 O O . ASP B 1 58 ? 3.256 -22.375 -10.141 1 97.06 58 ASP B O 1
ATOM 1521 N N . GLU B 1 59 ? 5.113 -21.391 -9.328 1 97.81 59 GLU B N 1
ATOM 1522 C CA . GLU B 1 59 ? 4.496 -21 -8.07 1 97.81 59 GLU B CA 1
ATOM 1523 C C . GLU B 1 59 ? 3.959 -19.578 -8.141 1 97.81 59 GLU B C 1
ATOM 1525 O O . GLU B 1 59 ? 4.68 -18.656 -8.531 1 97.81 59 GLU B O 1
ATOM 1530 N N . ILE B 1 60 ? 2.666 -19.438 -7.789 1 98.31 60 ILE B N 1
ATOM 1531 C CA . ILE B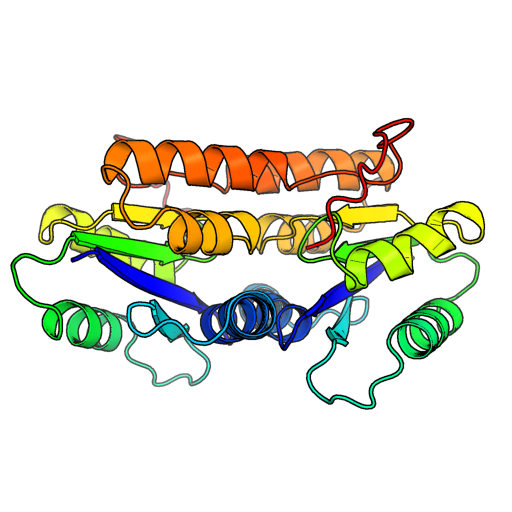 1 60 ? 2.016 -18.156 -8.016 1 98.31 60 ILE B CA 1
ATOM 1532 C C . ILE B 1 60 ? 1.685 -17.5 -6.676 1 98.31 60 ILE B C 1
ATOM 1534 O O . ILE B 1 60 ? 1.066 -18.125 -5.809 1 98.31 60 ILE B O 1
ATOM 1538 N N . ILE B 1 61 ? 2.131 -16.281 -6.512 1 98.81 61 ILE B N 1
ATOM 1539 C CA . ILE B 1 61 ? 1.79 -15.445 -5.359 1 98.81 61 ILE B CA 1
ATOM 1540 C C . ILE B 1 61 ? 0.908 -14.281 -5.805 1 98.81 61 ILE B C 1
ATOM 1542 O O . ILE B 1 61 ? 1.329 -13.445 -6.609 1 98.81 61 ILE B O 1
ATOM 1546 N N . CYS B 1 62 ? -0.29 -14.242 -5.293 1 98.88 62 CYS B N 1
ATOM 1547 C CA . CYS B 1 62 ? -1.23 -13.172 -5.594 1 98.88 62 CYS B CA 1
ATOM 1548 C C . CYS B 1 62 ? -1.324 -12.18 -4.438 1 98.88 62 CYS B C 1
ATOM 1550 O O . CYS B 1 62 ? -1.455 -12.586 -3.281 1 98.88 62 CYS B O 1
ATOM 1552 N N . LEU B 1 63 ? -1.212 -10.938 -4.754 1 98.94 63 LEU B N 1
ATOM 1553 C CA . LEU B 1 63 ? -1.248 -9.828 -3.805 1 98.94 63 LEU B CA 1
ATOM 1554 C C . LEU B 1 63 ? -2.453 -8.93 -4.062 1 98.94 63 LEU B C 1
ATOM 1556 O O . LEU B 1 63 ? -2.641 -8.445 -5.184 1 98.94 63 LEU B O 1
ATOM 1560 N N . THR B 1 64 ? -3.268 -8.68 -2.998 1 98.88 64 THR B N 1
ATOM 1561 C CA . THR B 1 64 ? -4.441 -7.832 -3.191 1 98.88 64 THR B CA 1
ATOM 1562 C C . THR B 1 64 ? -4.434 -6.668 -2.205 1 98.88 64 THR B C 1
ATOM 1564 O O . THR B 1 64 ? -3.631 -6.645 -1.27 1 98.88 64 THR B O 1
ATOM 1567 N N . ASP B 1 65 ? -5.375 -5.742 -2.42 1 98.69 65 ASP B N 1
ATOM 1568 C CA . ASP B 1 65 ? -5.375 -4.477 -1.694 1 98.69 65 ASP B CA 1
ATOM 1569 C C . ASP B 1 65 ? -6.059 -4.621 -0.336 1 98.69 65 ASP B C 1
ATOM 1571 O O . ASP B 1 65 ? -5.539 -4.156 0.68 1 98.69 65 ASP B O 1
ATOM 1575 N N . LEU B 1 66 ? -7.113 -5.285 -0.283 1 96.94 66 LEU B N 1
ATOM 1576 C CA . LEU B 1 66 ? -7.859 -5.336 0.971 1 96.94 66 LEU B CA 1
ATOM 1577 C C . LEU B 1 66 ? -8.602 -6.66 1.113 1 96.94 66 LEU B C 1
ATOM 1579 O O . LEU B 1 66 ? -9.188 -7.152 0.147 1 96.94 66 LEU B O 1
ATOM 1583 N N . PHE B 1 67 ? -8.594 -7.168 2.303 1 96.69 67 PHE B N 1
ATOM 1584 C CA . PHE B 1 67 ? -9.336 -8.383 2.619 1 96.69 67 PHE B CA 1
ATOM 1585 C C . PHE B 1 67 ? -10.836 -8.125 2.584 1 96.69 67 PHE B C 1
ATOM 1587 O O . PHE B 1 67 ? -11.312 -7.094 3.072 1 96.69 67 PHE B O 1
ATOM 1594 N N . GLY B 1 68 ? -11.57 -9.055 1.997 1 94.69 68 GLY B N 1
ATOM 1595 C CA . GLY B 1 68 ? -13.023 -8.938 1.948 1 94.69 68 GLY B CA 1
ATOM 1596 C C . GLY B 1 68 ? -13.508 -8.078 0.798 1 94.69 68 GLY B C 1
ATOM 1597 O O . GLY B 1 68 ? -14.719 -7.973 0.56 1 94.69 68 GLY B O 1
ATOM 1598 N N . GLY B 1 69 ? -12.609 -7.391 0.097 1 95.5 69 GLY B N 1
ATOM 1599 C CA . GLY B 1 69 ? -12.984 -6.672 -1.11 1 95.5 69 GLY B CA 1
ATOM 1600 C C . GLY B 1 69 ? -13.32 -7.59 -2.27 1 95.5 69 GLY B C 1
ATOM 1601 O O . GLY B 1 69 ? -12.93 -8.758 -2.275 1 95.5 69 GLY B O 1
ATOM 1602 N N . SER B 1 70 ? -13.93 -7.02 -3.275 1 95.62 70 SER B N 1
ATOM 1603 C CA . SER B 1 70 ? -14.359 -7.805 -4.426 1 95.62 70 SER B CA 1
ATOM 1604 C C . SER B 1 70 ? -13.164 -8.445 -5.129 1 95.62 70 SER B C 1
ATOM 1606 O O . SER B 1 70 ? -13.242 -9.594 -5.57 1 95.62 70 SER B O 1
ATOM 1608 N N . VAL B 1 71 ? -12.102 -7.781 -5.199 1 97.81 71 VAL B N 1
ATOM 1609 C CA . VAL B 1 71 ? -10.906 -8.289 -5.867 1 97.81 71 VAL B CA 1
ATOM 1610 C C . VAL B 1 71 ? -10.344 -9.469 -5.082 1 97.81 71 VAL B C 1
ATOM 1612 O O . VAL B 1 71 ? -10.078 -10.531 -5.652 1 97.81 71 VAL B O 1
ATOM 1615 N N . ASN B 1 72 ? -10.117 -9.266 -3.791 1 97.81 72 ASN B N 1
ATOM 1616 C CA . ASN B 1 72 ? -9.633 -10.359 -2.957 1 97.81 72 ASN B CA 1
ATOM 1617 C C . ASN B 1 72 ? -10.57 -11.562 -2.998 1 97.81 72 ASN B C 1
ATOM 1619 O O . ASN B 1 72 ? -10.117 -12.703 -3.088 1 97.81 72 ASN B O 1
ATOM 1623 N N . ASN B 1 73 ? -11.867 -11.289 -2.973 1 96.56 73 ASN B N 1
ATOM 1624 C CA . ASN B 1 73 ? -12.859 -12.352 -2.994 1 96.56 73 ASN B CA 1
ATOM 1625 C C . ASN B 1 73 ? -12.789 -13.164 -4.281 1 96.56 73 ASN B C 1
ATOM 1627 O O . ASN B 1 73 ? -13.016 -14.375 -4.273 1 96.56 73 ASN B O 1
ATOM 1631 N N . ALA B 1 74 ? -12.547 -12.508 -5.348 1 96.94 74 ALA B N 1
ATOM 1632 C CA . ALA B 1 74 ? -12.398 -13.203 -6.621 1 96.94 74 ALA B CA 1
ATOM 1633 C C . ALA B 1 74 ? -11.258 -14.219 -6.555 1 96.94 74 ALA B C 1
ATOM 1635 O O . ALA B 1 74 ? -11.375 -15.336 -7.066 1 96.94 74 ALA B O 1
ATOM 1636 N N . PHE B 1 75 ? -10.141 -13.883 -5.906 1 97.44 75 PHE B N 1
ATOM 1637 C CA . PHE B 1 75 ? -9.016 -14.805 -5.75 1 97.44 75 PHE B CA 1
ATOM 1638 C C . PHE B 1 75 ? -9.352 -15.898 -4.75 1 97.44 75 PHE B C 1
ATOM 1640 O O . PHE B 1 75 ? -8.938 -17.047 -4.914 1 97.44 75 PHE B O 1
ATOM 1647 N N . MET B 1 76 ? -10.094 -15.516 -3.715 1 95.75 76 MET B N 1
ATOM 1648 C CA . MET B 1 76 ? -10.484 -16.484 -2.689 1 95.75 76 MET B CA 1
ATOM 1649 C C . MET B 1 76 ? -11.273 -17.641 -3.301 1 95.75 76 MET B C 1
ATOM 1651 O O . MET B 1 76 ? -11.164 -18.781 -2.842 1 95.75 76 MET B O 1
ATOM 1655 N N . LYS B 1 77 ? -12.016 -17.297 -4.309 1 94.19 77 LYS B N 1
ATOM 1656 C CA . LYS B 1 77 ? -12.812 -18.312 -4.977 1 94.19 77 LYS B CA 1
ATOM 1657 C C . LYS B 1 77 ? -11.93 -19.344 -5.676 1 94.19 77 LYS B C 1
ATOM 1659 O O . LYS B 1 77 ? -12.367 -20.453 -5.965 1 94.19 77 LYS B O 1
ATOM 1664 N N . ILE B 1 78 ? -10.727 -18.953 -5.875 1 93.12 78 ILE B N 1
ATOM 1665 C CA . ILE B 1 78 ? -9.898 -19.781 -6.738 1 93.12 78 ILE B CA 1
ATOM 1666 C C . ILE B 1 78 ? -8.82 -20.484 -5.906 1 93.12 78 ILE B C 1
ATOM 1668 O O . ILE B 1 78 ? -8.156 -21.406 -6.383 1 93.12 78 ILE B O 1
ATOM 1672 N N . ILE B 1 79 ? -8.453 -20.062 -4.625 1 88.62 79 ILE B N 1
ATOM 1673 C CA . ILE B 1 79 ? -7.391 -20.609 -3.787 1 88.62 79 ILE B CA 1
ATOM 1674 C C . ILE B 1 79 ? -7.586 -22.109 -3.611 1 88.62 79 ILE B C 1
ATOM 1676 O O . ILE B 1 79 ? -6.613 -22.859 -3.504 1 88.62 79 ILE B O 1
ATOM 1680 N N . GLY B 1 80 ? -8.781 -22.656 -3.773 1 79.44 80 GLY B N 1
ATOM 1681 C CA . GLY B 1 80 ? -9.07 -24.078 -3.582 1 79.44 80 GLY B CA 1
ATOM 1682 C C . GLY B 1 80 ? -8.883 -24.891 -4.844 1 79.44 80 GLY B C 1
ATOM 1683 O O . GLY B 1 80 ? -8.688 -26.109 -4.773 1 79.44 80 GLY B O 1
ATOM 1684 N N . THR B 1 81 ? -8.859 -24.281 -5.973 1 83.94 81 THR B N 1
ATOM 1685 C CA . THR B 1 81 ? -8.82 -25 -7.242 1 83.94 81 THR B CA 1
ATOM 1686 C C . THR B 1 81 ? -7.453 -24.844 -7.906 1 83.94 81 THR B C 1
ATOM 1688 O O . THR B 1 81 ? -7.027 -25.719 -8.664 1 83.94 81 THR B O 1
ATOM 1691 N N . LYS B 1 82 ? -6.867 -23.75 -7.613 1 87.94 82 LYS B N 1
ATOM 1692 C CA . LYS B 1 82 ? -5.508 -23.516 -8.086 1 87.94 82 LYS B CA 1
ATOM 1693 C C . LYS B 1 82 ? -4.531 -23.406 -6.914 1 87.94 82 LYS B C 1
ATOM 1695 O O . LYS B 1 82 ? -4.898 -22.922 -5.84 1 87.94 82 LYS B O 1
ATOM 1700 N N . ASP B 1 83 ? -3.35 -23.938 -7.168 1 91.62 83 ASP B N 1
ATOM 1701 C CA . ASP B 1 83 ? -2.324 -23.844 -6.133 1 91.62 83 ASP B CA 1
ATOM 1702 C C . ASP B 1 83 ? -1.665 -22.469 -6.148 1 91.62 83 ASP B C 1
ATOM 1704 O O . ASP B 1 83 ? -0.615 -22.281 -6.77 1 91.62 83 ASP B O 1
ATOM 1708 N N . ILE B 1 84 ? -2.336 -21.484 -5.512 1 97 84 ILE B N 1
ATOM 1709 C CA . ILE B 1 84 ? -1.789 -20.125 -5.43 1 97 84 ILE B CA 1
ATOM 1710 C C . ILE B 1 84 ? -1.643 -19.719 -3.965 1 97 84 ILE B C 1
ATOM 1712 O O . ILE B 1 84 ? -2.334 -20.25 -3.092 1 97 84 ILE B O 1
ATOM 1716 N N . LYS B 1 85 ? -0.721 -18.844 -3.699 1 97.94 85 LYS B N 1
ATOM 1717 C CA . LYS B 1 85 ? -0.611 -18.141 -2.432 1 97.94 85 LYS B CA 1
ATOM 1718 C C . LYS B 1 85 ? -1.238 -16.75 -2.527 1 97.94 85 LYS B C 1
ATOM 1720 O O . LYS B 1 85 ? -1.001 -16.016 -3.494 1 97.94 85 LYS B O 1
ATOM 1725 N N . LEU B 1 86 ? -2.115 -16.469 -1.592 1 98.44 86 LEU B N 1
ATOM 1726 C CA . LEU B 1 86 ? -2.842 -15.203 -1.619 1 98.44 86 LEU B CA 1
ATOM 1727 C C . LEU B 1 86 ? -2.551 -14.383 -0.367 1 98.44 86 LEU B C 1
ATOM 1729 O O . LEU B 1 86 ? -2.744 -14.867 0.753 1 98.44 86 LEU B O 1
ATOM 1733 N N . ILE B 1 87 ? -1.988 -13.172 -0.571 1 98.69 87 ILE B N 1
ATOM 1734 C CA . ILE B 1 87 ? -1.715 -12.227 0.504 1 98.69 87 ILE B CA 1
ATOM 1735 C C . ILE B 1 87 ? -2.516 -10.945 0.28 1 98.69 87 ILE B C 1
ATOM 1737 O O . ILE B 1 87 ? -2.609 -10.453 -0.847 1 98.69 87 ILE B O 1
ATOM 1741 N N . THR B 1 88 ? -3.158 -10.414 1.359 1 98.69 88 THR B N 1
ATOM 1742 C CA . THR B 1 88 ? -3.912 -9.172 1.251 1 98.69 88 THR B CA 1
ATOM 1743 C C . THR B 1 88 ? -3.283 -8.086 2.113 1 98.69 88 THR B C 1
ATOM 1745 O O . THR B 1 88 ? -2.383 -8.359 2.91 1 98.69 88 THR B O 1
ATOM 1748 N N . GLY B 1 89 ? -3.758 -6.789 1.882 1 98.69 89 GLY B N 1
ATOM 1749 C CA . GLY B 1 89 ? -3.217 -5.664 2.629 1 98.69 89 GLY B CA 1
ATOM 1750 C C . GLY B 1 89 ? -1.864 -5.207 2.121 1 98.69 89 GLY B C 1
ATOM 1751 O O . GLY B 1 89 ? -1.089 -4.602 2.865 1 98.69 89 GLY B O 1
ATOM 1752 N N . THR B 1 90 ? -1.607 -5.41 0.906 1 98.88 90 THR B N 1
ATOM 1753 C CA . THR B 1 90 ? -0.288 -5.273 0.3 1 98.88 90 THR B CA 1
ATOM 1754 C C . THR B 1 90 ? 0.198 -3.828 0.384 1 98.88 90 THR B C 1
ATOM 1756 O O . THR B 1 90 ? -0.571 -2.893 0.15 1 98.88 90 THR B O 1
ATOM 1759 N N . ASN B 1 91 ? 1.405 -3.682 0.794 1 98.94 91 ASN B N 1
ATOM 1760 C CA . ASN B 1 91 ? 2.125 -2.418 0.674 1 98.94 91 ASN B CA 1
ATOM 1761 C C . ASN B 1 91 ? 3.445 -2.592 -0.071 1 98.94 91 ASN B C 1
ATOM 1763 O O . ASN B 1 91 ? 3.723 -3.666 -0.606 1 98.94 91 ASN B O 1
ATOM 1767 N N . LEU B 1 92 ? 4.191 -1.531 -0.226 1 98.94 92 LEU B N 1
ATOM 1768 C CA . LEU B 1 92 ? 5.395 -1.57 -1.052 1 98.94 92 LEU B CA 1
ATOM 1769 C C . LEU B 1 92 ? 6.457 -2.463 -0.42 1 98.94 92 LEU B C 1
ATOM 1771 O O . LEU B 1 92 ? 7.199 -3.148 -1.128 1 98.94 92 LEU B O 1
ATOM 1775 N N . TYR B 1 93 ? 6.574 -2.539 0.918 1 98.81 93 TYR B N 1
ATOM 1776 C CA . TYR B 1 93 ? 7.539 -3.391 1.609 1 98.81 93 TYR B CA 1
ATOM 1777 C C . TYR B 1 93 ? 7.32 -4.855 1.255 1 98.81 93 TYR B C 1
ATOM 1779 O O . TYR B 1 93 ? 8.281 -5.59 1.002 1 98.81 93 TYR B O 1
ATOM 1787 N N . LEU B 1 94 ? 6.051 -5.227 1.234 1 98.94 94 LEU B N 1
ATOM 1788 C CA . LEU B 1 94 ? 5.727 -6.609 0.897 1 98.94 94 LEU B CA 1
ATOM 1789 C C . LEU B 1 94 ? 6.211 -6.953 -0.507 1 98.94 94 LEU B C 1
ATOM 1791 O O . LEU B 1 94 ? 6.91 -7.953 -0.699 1 98.94 94 LEU B O 1
ATOM 1795 N N . LEU B 1 95 ? 5.848 -6.082 -1.457 1 98.94 95 LEU B N 1
ATOM 1796 C CA . LEU B 1 95 ? 6.176 -6.332 -2.857 1 98.94 95 LEU B CA 1
ATOM 1797 C C . LEU B 1 95 ? 7.688 -6.363 -3.062 1 98.94 95 LEU B C 1
ATOM 1799 O O . LEU B 1 95 ? 8.211 -7.277 -3.703 1 98.94 95 LEU B O 1
ATOM 1803 N N . ILE B 1 96 ? 8.398 -5.379 -2.496 1 98.88 96 ILE B N 1
ATOM 1804 C CA . ILE B 1 96 ? 9.844 -5.277 -2.688 1 98.88 96 ILE B CA 1
ATOM 1805 C C . ILE B 1 96 ? 10.531 -6.488 -2.064 1 98.88 96 ILE B C 1
ATOM 1807 O O . ILE B 1 96 ? 11.445 -7.066 -2.66 1 98.88 96 ILE B O 1
ATOM 1811 N N . TYR B 1 97 ? 10.078 -6.887 -0.881 1 98.88 97 TYR B N 1
ATOM 1812 C CA . TYR B 1 97 ? 10.695 -8.039 -0.233 1 98.88 97 TYR B CA 1
ATOM 1813 C C . TYR B 1 97 ? 10.5 -9.305 -1.062 1 98.88 97 TYR B C 1
ATOM 1815 O O . TYR B 1 97 ? 11.422 -10.102 -1.213 1 98.88 97 TYR B O 1
ATOM 1823 N N . LEU B 1 98 ? 9.289 -9.516 -1.571 1 98.94 98 LEU B N 1
ATOM 1824 C CA . LEU B 1 98 ? 9.016 -10.664 -2.422 1 98.94 98 LEU B CA 1
ATOM 1825 C C . LEU B 1 98 ? 9.953 -10.688 -3.623 1 98.94 98 LEU B C 1
ATOM 1827 O O . LEU B 1 98 ? 10.539 -11.727 -3.936 1 98.94 98 LEU B O 1
ATOM 1831 N N . ILE B 1 99 ? 10.094 -9.523 -4.27 1 98.88 99 ILE B N 1
ATOM 1832 C CA . ILE B 1 99 ? 10.898 -9.43 -5.488 1 98.88 99 ILE B CA 1
ATOM 1833 C C . ILE B 1 99 ? 12.359 -9.727 -5.164 1 98.88 99 ILE B C 1
ATOM 1835 O O . ILE B 1 99 ? 13 -10.531 -5.84 1 98.88 99 ILE B O 1
ATOM 1839 N N . LEU B 1 100 ? 12.867 -9.148 -4.086 1 98.75 100 LEU B N 1
ATOM 1840 C CA . LEU B 1 100 ? 14.289 -9.258 -3.744 1 98.75 100 LEU B CA 1
ATOM 1841 C C . LEU B 1 100 ? 14.633 -10.672 -3.299 1 98.75 100 LEU B C 1
ATOM 1843 O O . LEU B 1 100 ? 15.773 -11.109 -3.455 1 98.75 100 LEU B O 1
ATOM 1847 N N . ASN B 1 101 ? 13.688 -11.391 -2.768 1 98.69 101 ASN B N 1
ATOM 1848 C CA . ASN B 1 101 ? 13.961 -12.703 -2.195 1 98.69 101 ASN B CA 1
ATOM 1849 C C . ASN B 1 101 ? 13.148 -13.797 -2.895 1 98.69 101 ASN B C 1
ATOM 1851 O O . ASN B 1 101 ? 12.781 -14.797 -2.273 1 98.69 101 ASN B O 1
ATOM 1855 N N . ILE B 1 102 ? 12.922 -13.602 -4.184 1 98.56 102 ILE B N 1
ATOM 1856 C CA . ILE B 1 102 ? 12 -14.414 -4.957 1 98.56 102 ILE B CA 1
ATOM 1857 C C . ILE B 1 102 ? 12.5 -15.859 -5.008 1 98.56 102 ILE B C 1
ATOM 1859 O O . ILE B 1 102 ? 11.719 -16.781 -5.258 1 98.56 102 ILE B O 1
ATOM 1863 N N . GLU B 1 103 ? 13.758 -16.141 -4.664 1 98.06 103 GLU B N 1
ATOM 1864 C CA . GLU B 1 103 ? 14.336 -17.484 -4.777 1 98.06 103 GLU B CA 1
ATOM 1865 C C . GLU B 1 103 ? 14.117 -18.297 -3.506 1 98.06 103 GLU B C 1
ATOM 1867 O O . GLU B 1 103 ? 14.328 -19.5 -3.49 1 98.06 103 GLU B O 1
ATOM 1872 N N . MET B 1 104 ? 13.719 -17.656 -2.449 1 98.31 104 MET B N 1
ATOM 1873 C CA . MET B 1 104 ? 13.461 -18.359 -1.196 1 98.31 104 MET B CA 1
ATOM 1874 C C . MET B 1 104 ? 12.328 -19.375 -1.36 1 98.31 104 MET B C 1
ATOM 1876 O O . MET B 1 104 ? 11.539 -19.281 -2.303 1 98.31 104 MET B O 1
ATOM 1880 N N . GLU B 1 105 ? 12.328 -20.344 -0.479 1 98.38 105 GLU B N 1
ATOM 1881 C CA . GLU B 1 105 ? 11.18 -21.25 -0.41 1 98.38 105 GLU B CA 1
ATOM 1882 C C . GLU B 1 105 ? 9.883 -20.469 -0.169 1 98.38 105 GLU B C 1
ATOM 1884 O O . GLU B 1 105 ? 9.867 -19.516 0.614 1 98.38 105 GLU B O 1
ATOM 1889 N N . ILE B 1 106 ? 8.789 -20.844 -0.844 1 97.94 106 ILE B N 1
ATOM 1890 C CA . ILE B 1 106 ? 7.629 -19.984 -1.038 1 97.94 106 ILE B CA 1
ATOM 1891 C C . ILE B 1 106 ? 6.961 -19.719 0.307 1 97.94 106 ILE B C 1
ATOM 1893 O O . ILE B 1 106 ? 6.527 -18.594 0.574 1 97.94 106 ILE B O 1
ATOM 1897 N N . ASP B 1 107 ? 6.84 -20.703 1.198 1 97.5 107 ASP B N 1
ATOM 1898 C CA . ASP B 1 107 ? 6.164 -20.469 2.475 1 97.5 107 ASP B CA 1
ATOM 1899 C C . ASP B 1 107 ? 6.984 -19.547 3.371 1 97.5 107 ASP B C 1
ATOM 1901 O O . ASP B 1 107 ? 6.434 -18.656 4.031 1 97.5 107 ASP B O 1
ATOM 1905 N N . GLU B 1 108 ? 8.227 -19.766 3.387 1 98.44 108 GLU B N 1
ATOM 1906 C CA . GLU B 1 108 ? 9.117 -18.875 4.137 1 98.44 108 GLU B CA 1
ATOM 1907 C C . GLU B 1 108 ? 9.133 -17.469 3.545 1 98.44 108 GLU B C 1
ATOM 1909 O O . GLU B 1 108 ? 9.156 -16.484 4.281 1 98.44 108 GLU B O 1
ATOM 1914 N N . LEU B 1 109 ? 9.164 -17.422 2.238 1 98.75 109 LEU B N 1
ATOM 1915 C CA . LEU B 1 109 ? 9.133 -16.141 1.532 1 98.75 109 LEU B CA 1
ATOM 1916 C C . LEU B 1 109 ? 7.902 -15.336 1.936 1 98.75 109 LEU B C 1
ATOM 1918 O O . LEU B 1 109 ? 8.016 -14.164 2.283 1 98.75 109 LEU B O 1
ATOM 1922 N N . ILE B 1 110 ? 6.738 -15.945 1.967 1 98.56 110 ILE B N 1
ATOM 1923 C CA . ILE B 1 110 ? 5.477 -15.289 2.297 1 98.56 110 ILE B CA 1
ATOM 1924 C C . ILE B 1 110 ? 5.496 -14.828 3.752 1 98.56 110 ILE B C 1
ATOM 1926 O O . ILE B 1 110 ? 5.164 -13.68 4.051 1 98.56 110 ILE B O 1
ATOM 1930 N N . LYS B 1 111 ? 5.926 -15.734 4.582 1 98.38 111 LYS B N 1
ATOM 1931 C CA . LYS B 1 111 ? 5.98 -15.43 6.012 1 98.38 111 LYS B CA 1
ATOM 1932 C C . LYS B 1 111 ? 6.867 -14.219 6.281 1 98.38 111 LYS B C 1
ATOM 1934 O O . LYS B 1 111 ? 6.457 -13.281 6.965 1 98.38 111 LYS B O 1
ATOM 1939 N N . MET B 1 112 ? 8 -14.188 5.719 1 98.75 112 MET B N 1
ATOM 1940 C CA . MET B 1 112 ? 8.961 -13.117 5.965 1 98.75 112 MET B CA 1
ATOM 1941 C C . MET B 1 112 ? 8.516 -11.82 5.293 1 98.75 112 MET B C 1
ATOM 1943 O O . MET B 1 112 ? 8.734 -10.734 5.824 1 98.75 112 MET B O 1
ATOM 1947 N N . SER B 1 113 ? 7.926 -11.914 4.113 1 98.88 113 SER B N 1
ATOM 1948 C CA . SER B 1 113 ? 7.457 -10.719 3.422 1 98.88 113 SER B CA 1
ATOM 1949 C C . SER B 1 113 ? 6.367 -10.008 4.215 1 98.88 113 SER B C 1
ATOM 1951 O O . SER B 1 113 ? 6.34 -8.781 4.285 1 98.88 113 SER B O 1
ATOM 1953 N N . ILE B 1 114 ? 5.445 -10.797 4.809 1 98.81 114 ILE B N 1
ATOM 1954 C CA . ILE B 1 114 ? 4.383 -10.211 5.613 1 98.81 114 ILE B CA 1
ATOM 1955 C C . ILE B 1 114 ? 4.98 -9.562 6.859 1 98.81 114 ILE B C 1
ATOM 1957 O O . ILE B 1 114 ? 4.582 -8.461 7.242 1 98.81 114 ILE B O 1
ATOM 1961 N N . LYS B 1 115 ? 5.934 -10.234 7.434 1 98.69 115 LYS B N 1
ATOM 1962 C CA . LYS B 1 115 ? 6.617 -9.672 8.594 1 98.69 115 LYS B CA 1
ATOM 1963 C C . LYS B 1 115 ? 7.266 -8.336 8.25 1 98.69 115 LYS B C 1
ATOM 1965 O O . LYS B 1 115 ? 7.105 -7.352 8.977 1 98.69 115 LYS B O 1
ATOM 1970 N N . GLU B 1 116 ? 8.008 -8.281 7.191 1 98.56 116 GLU B N 1
ATOM 1971 C CA . GLU B 1 116 ? 8.672 -7.059 6.766 1 98.56 116 GLU B CA 1
ATOM 1972 C C . GLU B 1 116 ? 7.664 -5.961 6.445 1 98.56 116 GLU B C 1
ATOM 1974 O O . GLU B 1 116 ? 7.898 -4.789 6.746 1 98.56 116 GLU B O 1
ATOM 1979 N N . ALA B 1 117 ? 6.57 -6.344 5.805 1 98.81 117 ALA B N 1
ATOM 1980 C CA . ALA B 1 117 ? 5.504 -5.402 5.473 1 98.81 117 ALA B CA 1
ATOM 1981 C C . ALA B 1 117 ? 4.93 -4.758 6.73 1 98.81 117 ALA B C 1
ATOM 1983 O O . ALA B 1 117 ? 4.742 -3.541 6.781 1 98.81 117 ALA B O 1
ATOM 1984 N N . LYS B 1 118 ? 4.664 -5.57 7.738 1 98.81 118 LYS B N 1
ATOM 1985 C CA . LYS B 1 118 ? 4.141 -5.07 9 1 98.81 118 LYS B CA 1
ATOM 1986 C C . LYS B 1 118 ? 5.16 -4.18 9.711 1 98.81 118 LYS B C 1
ATOM 1988 O O . LYS B 1 118 ? 4.809 -3.123 10.242 1 98.81 118 LYS B O 1
ATOM 1993 N N . ASN B 1 119 ? 6.398 -4.562 9.633 1 98.06 119 ASN B N 1
ATOM 1994 C CA . ASN B 1 119 ? 7.461 -3.787 10.266 1 98.06 119 ASN B CA 1
ATOM 1995 C C . ASN B 1 119 ? 7.633 -2.426 9.602 1 98.06 119 ASN B C 1
ATOM 1997 O O . ASN B 1 119 ? 8.102 -1.477 10.234 1 98.06 119 ASN B O 1
ATOM 2001 N N . GLY B 1 120 ? 7.262 -2.357 8.352 1 98 120 GLY B N 1
ATOM 2002 C CA . GLY B 1 120 ? 7.445 -1.131 7.59 1 98 120 GLY B CA 1
ATOM 2003 C C . GLY B 1 120 ? 6.395 -0.078 7.895 1 98 120 GLY B C 1
ATOM 2004 O O . GLY B 1 120 ? 6.523 1.072 7.473 1 98 120 GLY B O 1
ATOM 2005 N N . LEU B 1 121 ? 5.324 -0.476 8.594 1 98.56 121 LEU B N 1
ATOM 2006 C CA . LEU B 1 121 ? 4.301 0.467 9.039 1 98.56 121 LEU B CA 1
ATOM 2007 C C . LEU B 1 121 ? 4.719 1.151 10.336 1 98.56 121 LEU B C 1
ATOM 2009 O O . LEU B 1 121 ? 4.621 0.562 11.414 1 98.56 121 LEU B O 1
ATOM 2013 N N . ILE B 1 122 ? 5.191 2.402 10.18 1 97.44 122 ILE B N 1
ATOM 2014 C CA . ILE B 1 122 ? 5.895 3.061 11.273 1 97.44 122 ILE B CA 1
ATOM 2015 C C . ILE B 1 122 ? 5.348 4.473 11.461 1 97.44 122 ILE B C 1
ATOM 2017 O O . ILE B 1 122 ? 5.117 5.191 10.484 1 97.44 122 ILE B O 1
ATOM 2021 N N . ASN B 1 123 ? 5.023 4.844 12.719 1 97.94 123 ASN B N 1
ATOM 2022 C CA . ASN B 1 123 ? 4.883 6.25 13.078 1 97.94 123 ASN B CA 1
ATOM 2023 C C . ASN B 1 123 ? 6.238 6.941 13.18 1 97.94 123 ASN B C 1
ATOM 2025 O O . ASN B 1 123 ? 6.949 6.773 14.172 1 97.94 123 ASN B O 1
ATOM 2029 N N . CYS B 1 124 ? 6.57 7.758 12.227 1 96.81 124 CYS B N 1
ATOM 2030 C CA . CYS B 1 124 ? 7.914 8.312 12.109 1 96.81 124 CYS B CA 1
ATOM 2031 C C . CYS B 1 124 ? 8.156 9.383 13.164 1 96.81 124 CYS B C 1
ATOM 2033 O O . CYS B 1 124 ? 9.305 9.773 13.414 1 96.81 124 CYS B O 1
ATOM 2035 N N . ASN B 1 125 ? 7.086 9.883 13.742 1 95.19 125 ASN B N 1
ATOM 2036 C CA . ASN B 1 125 ? 7.25 10.883 14.797 1 95.19 125 ASN B CA 1
ATOM 2037 C C . ASN B 1 125 ? 7.777 10.266 16.078 1 95.19 125 ASN B C 1
ATOM 2039 O O . ASN B 1 125 ? 8.266 10.977 16.969 1 95.19 125 ASN B O 1
ATOM 2043 N N . LEU B 1 126 ? 7.496 8.992 16.328 1 88.31 126 LEU B N 1
ATOM 2044 C CA . LEU B 1 126 ? 7.953 8.281 17.516 1 88.31 126 LEU B CA 1
ATOM 2045 C C . LEU B 1 126 ? 9.336 7.684 17.297 1 88.31 126 LEU B C 1
ATOM 2047 O O . LEU B 1 126 ? 9.922 7.105 18.203 1 88.31 126 LEU B O 1
ATOM 2051 N N . SER B 1 127 ? 9.633 7.617 15.969 1 68.88 127 SER B N 1
ATOM 2052 C CA . SER B 1 127 ? 10.914 7.008 15.641 1 68.88 127 SER B CA 1
ATOM 2053 C C . SER B 1 127 ? 12.078 7.832 16.188 1 68.88 127 SER B C 1
ATOM 2055 O O . SER B 1 127 ? 12.305 8.961 15.742 1 68.88 127 SER B O 1
ATOM 2057 N N . GLU B 1 128 ? 11.977 8.164 17.594 1 53.38 128 GLU B N 1
ATOM 2058 C CA . GLU B 1 128 ? 13.18 8.773 18.156 1 53.38 128 GLU B CA 1
ATOM 2059 C C . GLU B 1 128 ? 14.398 8.516 17.266 1 53.38 128 GLU B C 1
ATOM 2061 O O . GLU B 1 128 ? 14.25 8.062 16.125 1 53.38 128 GLU B O 1
ATOM 2066 N N . SER B 1 129 ? 15.469 7.785 17.984 1 43.62 129 SER B N 1
ATOM 2067 C CA . SER B 1 129 ? 16.859 7.363 17.797 1 43.62 129 SER B CA 1
ATOM 2068 C C . SER B 1 129 ? 16.969 6.359 16.641 1 43.62 129 SER B C 1
ATOM 2070 O O . SER B 1 129 ? 17.672 5.359 16.766 1 43.62 129 SER B O 1
ATOM 2072 N N . ILE B 1 130 ? 15.922 6.008 16.062 1 43.75 130 ILE B N 1
ATOM 2073 C CA . ILE B 1 130 ? 16.312 4.965 15.117 1 43.75 130 ILE B CA 1
ATOM 2074 C C . ILE B 1 130 ? 17.453 5.473 14.234 1 43.75 130 ILE B C 1
ATOM 2076 O O . ILE B 1 130 ? 17.328 6.5 13.562 1 43.75 130 ILE B O 1
ATOM 2080 N N . ASN B 1 131 ? 18.438 5.348 14.734 1 39.41 131 ASN B N 1
ATOM 2081 C CA . ASN B 1 131 ? 19.656 5.578 13.984 1 39.41 131 ASN B CA 1
ATOM 2082 C C . ASN B 1 131 ? 19.484 5.277 12.5 1 39.41 131 ASN B C 1
ATOM 2084 O O . ASN B 1 131 ? 19.25 4.125 12.117 1 39.41 131 ASN B O 1
ATOM 2088 N N . ILE B 1 132 ? 18.75 6.145 11.844 1 40.41 132 ILE B N 1
ATOM 2089 C CA . ILE B 1 132 ? 18.703 6.113 10.383 1 40.41 132 ILE B CA 1
ATOM 2090 C C . ILE B 1 132 ? 19.984 5.488 9.844 1 40.41 132 ILE B C 1
ATOM 2092 O O . ILE B 1 132 ? 21.062 6.074 9.945 1 40.41 132 ILE B O 1
ATOM 2096 N N . GLU B 1 133 ? 20.109 4.328 10.188 1 32.75 133 GLU B N 1
ATOM 2097 C CA . GLU B 1 133 ? 21.234 3.826 9.406 1 32.75 133 GLU B CA 1
ATOM 2098 C C . GLU B 1 133 ? 21 4.047 7.91 1 32.75 133 GLU B C 1
ATOM 2100 O O . GLU B 1 133 ? 19.922 3.77 7.395 1 32.75 133 GLU B O 1
ATOM 2105 N N . ASP B 1 134 ? 21.531 5.066 7.488 1 35.16 134 ASP B N 1
ATOM 2106 C CA . ASP B 1 134 ? 21.688 5.473 6.094 1 35.16 134 ASP B CA 1
ATOM 2107 C C . ASP B 1 134 ? 21.5 4.289 5.152 1 35.16 134 ASP B C 1
ATOM 2109 O O . ASP B 1 134 ? 22.469 3.648 4.742 1 35.16 134 ASP B O 1
ATOM 2113 N N . ASP B 1 135 ? 20.703 3.395 5.57 1 32.78 135 ASP B N 1
ATOM 2114 C CA . ASP B 1 135 ? 20.781 2.408 4.492 1 32.78 135 ASP B CA 1
ATOM 2115 C C . ASP B 1 135 ? 19.984 2.859 3.273 1 32.78 135 ASP B C 1
ATOM 2117 O O . ASP B 1 135 ? 18.797 3.186 3.387 1 32.78 135 ASP B O 1
ATOM 2121 N N . LYS B 1 136 ? 20.641 3.602 2.574 1 35.44 136 LYS B N 1
ATOM 2122 C CA . LYS B 1 136 ? 20.344 4.176 1.265 1 35.44 136 LYS B CA 1
ATOM 2123 C C . LYS B 1 136 ? 19.656 3.158 0.36 1 35.44 136 LYS B C 1
ATOM 2125 O O . LYS B 1 136 ? 20.234 2.125 0.025 1 35.44 136 LYS B O 1
ATOM 2130 N N . PHE B 1 137 ? 18.344 2.955 0.579 1 33.81 137 PHE B N 1
ATOM 2131 C CA . PHE B 1 137 ? 17.828 2.486 -0.704 1 33.81 137 PHE B CA 1
ATOM 2132 C C . PHE B 1 137 ? 17.672 3.646 -1.68 1 33.81 137 PHE B C 1
ATOM 2134 O O . PHE B 1 137 ? 17.422 4.781 -1.268 1 33.81 137 PHE B O 1
#

pLDDT: mean 92.73, std 15.59, range [32.75, 98.9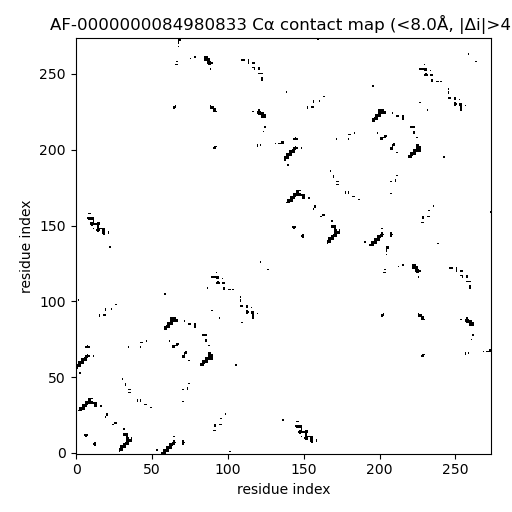4]

Sequence (274 aa):
MKKIVLAGHGNFASGLYSSAKIILGEQNFVSCLDCYVNQEQDVEKEISDILDSFDENDEIICLTDLFGGSVNNAFMKIIGTKDIKLITGTNLYLLIYLILNIEMEIDELIKMSIKEAKNGLINCNLSESINIEDDKFMKKIVLAGHGNFASGLYSSAKIILGEQNFVSCLDCYVNQEQDVEKEISDILDSFDENDEIICLTDLFGGSVNNAFMKIIGTKDIKLITGTNLYLLIYLILNIEMEIDELIKMSIKEAKNGLINCNLSESINIEDDKF

Secondary structure (DSSP, 8-state):
-EEEEEEEETTHHHHHHHHHHHHH---TTEEEEEESSSTT--HHHHHHHHHHTS-TT-EEEEE-SSTTSHHHHHHHTTTTTS-EEEEES--HHHHHHHHHTTTS-HHH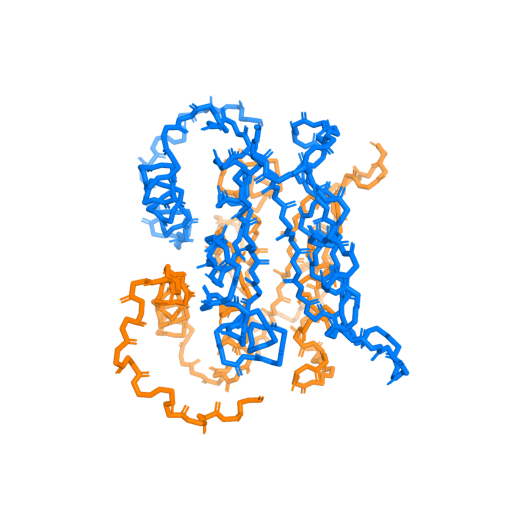HHHHHHHHHHHT-EETTT--S--------/-EEEEEEEETTHHHHHHHHHHHHH---TTEEEEEESSSTT--HHHHHHHHHHTS-TT-EEEEE-SSTTSHHHHHHHTTTTTS-EEEEES--HHHHHHHHHTTTS-HHHHHHHHHHHHHHT-EETTT--S--------

Nearest PDB structures (foldseek):
  3mtq-assembly1_B  TM=9.382E-01  e=4.635E-12  Klebsiella pneumoniae subsp. pneumoniae MGH 78578
  3lfh-assembly2_D  TM=9.052E-01  e=2.300E-10  Caldanaerobacter subterraneus subsp. tengcongensis MB4
  3lfh-assembly1_B  TM=9.032E-01  e=2.787E-10  Caldanaerobacter subterraneus subsp. tengcongensis MB4
  5im4-assembly1_F  TM=8.892E-01  e=5.635E-10  Caldanaerobacter subterraneus subsp. tengcongensis MB4
  3gx1-assembly1_B  TM=7.305E-01  e=1.078E-04  Listeria innocua Clip11262